Protein AF-A0A9R0Y8T2-F1 (afdb_monomer)

Mean predicted aligned error: 8.72 Å

Secondary structure (DSSP, 8-state):
-B-SS--EEEE-SSEE--SSSPPEEB-TT--EEEE-SEEBPPPEEPP-TT--EEEEEE-TTB--B-SS-SS--S-TT-GGGGS-SSS-SSHHHHTT-SEEEEEE-TTB-HHHHHHTT----TT--EEEEETT--HHHHHHHHHT-TT--EEEEEES--TTTTT-TT------SPP--TT--EEEEEESS--HHHHHHHHHHHHTT--GGGEEEEE-PPPPTT-------------

Sequence (235 aa):
MSSKSVKRLYIIDCCSLPDIMRLRICAPSLISLQLEDFEGLTPFLENMPLLQTTHVNLDDGCHDHCRSNRGVCDNFVCGCHTYPVKEGVLLNGLSNAAKLDLIALPKMFLYRWDLKWSPVFGKLKTLLLNKWFTAIDLVCILQHSPVLEMLTLRFDNTKNIVGATGAQETIKQPLTCACLKFVYIECEKVDKGVREILNMLGRFGILRDQISIKEDPRPDSDCKLPFLPILTCLI

Solvent-accessible surface area (backbone atoms only — not comparable to full-atom values): 12933 Å² total; per-residue (Å²): 93,76,42,76,76,46,40,67,49,76,46,46,87,64,37,79,43,46,62,83,49,59,47,48,40,42,39,50,45,21,31,35,42,37,39,30,57,32,33,24,33,71,51,30,37,46,71,16,77,52,24,38,40,38,40,37,42,43,51,90,45,40,37,42,36,51,96,69,75,66,68,61,70,93,56,91,78,37,32,47,73,60,54,65,93,85,57,46,48,44,55,55,19,52,23,44,20,31,28,42,34,52,40,43,42,63,66,48,46,55,68,70,56,23,54,74,62,61,53,57,23,75,50,20,33,36,41,34,39,37,57,46,57,50,76,66,55,50,49,53,53,40,52,30,16,48,51,23,31,36,42,36,41,42,30,91,61,48,78,71,55,68,72,64,78,83,68,88,70,82,83,82,71,80,61,53,36,81,44,56,58,41,36,40,37,38,25,42,61,94,46,73,36,55,52,52,50,53,54,50,41,44,76,53,70,50,55,72,91,34,51,46,79,46,73,58,65,74,75,74,88,80,72,83,70,82,89,74,85,78,83,81,80,90,132

Structure (mmCIF, N/CA/C/O backbone):
data_AF-A0A9R0Y8T2-F1
#
_entry.id   AF-A0A9R0Y8T2-F1
#
loop_
_atom_site.group_PDB
_atom_site.id
_atom_site.type_symbol
_atom_site.label_atom_id
_atom_site.label_alt_id
_atom_site.label_comp_id
_atom_site.label_asym_id
_atom_site.label_entity_id
_atom_site.label_seq_id
_atom_site.pdbx_PDB_ins_code
_atom_site.Cartn_x
_atom_site.Cartn_y
_atom_site.Cartn_z
_atom_site.occupancy
_atom_site.B_iso_or_equiv
_atom_site.auth_seq_id
_atom_site.auth_comp_id
_atom_site.auth_asym_id
_atom_site.auth_atom_id
_atom_site.pdbx_PDB_model_num
ATOM 1 N N . MET A 1 1 ? 12.104 -10.385 -15.854 1.00 79.88 1 MET A N 1
ATOM 2 C CA . MET A 1 1 ? 12.138 -11.701 -15.178 1.00 79.88 1 MET A CA 1
ATOM 3 C C . MET A 1 1 ? 10.798 -12.398 -15.354 1.00 79.88 1 MET A C 1
ATOM 5 O O . MET A 1 1 ? 9.768 -11.761 -15.180 1.00 79.88 1 MET A O 1
ATOM 9 N N . SER A 1 2 ? 10.800 -13.680 -15.717 1.00 88.75 2 SER A N 1
ATOM 10 C CA . SER A 1 2 ? 9.577 -14.475 -15.879 1.00 88.75 2 SER A CA 1
ATOM 11 C C . SER A 1 2 ? 9.769 -15.848 -15.239 1.00 88.75 2 SER A C 1
ATOM 13 O O . SER A 1 2 ? 10.782 -16.498 -15.493 1.00 88.75 2 SER A O 1
ATOM 15 N N . SER A 1 3 ? 8.839 -16.278 -14.387 1.00 87.19 3 SER A N 1
ATOM 16 C CA . SER A 1 3 ? 8.848 -17.621 -13.799 1.00 87.19 3 SER A CA 1
ATOM 17 C C . SER A 1 3 ? 7.437 -18.111 -13.508 1.00 87.19 3 SER A C 1
ATOM 19 O O . SER A 1 3 ? 6.637 -17.419 -12.888 1.00 87.19 3 SER A O 1
ATOM 21 N N . LYS A 1 4 ? 7.137 -19.348 -13.913 1.00 88.56 4 LYS A N 1
ATOM 22 C CA . LYS A 1 4 ? 5.828 -19.981 -13.684 1.00 88.56 4 LYS A CA 1
ATOM 23 C C . LYS A 1 4 ? 5.746 -20.773 -12.376 1.00 88.56 4 LYS A C 1
ATOM 25 O O . LYS A 1 4 ? 4.662 -21.220 -12.019 1.00 88.56 4 LYS A O 1
ATOM 30 N N . SER A 1 5 ? 6.859 -20.970 -11.672 1.00 93.88 5 SER A N 1
ATOM 31 C CA . SER A 1 5 ? 6.933 -21.829 -10.478 1.00 93.88 5 SER A CA 1
ATOM 32 C C . SER A 1 5 ? 7.227 -21.072 -9.185 1.00 93.88 5 SER A C 1
ATOM 34 O O . SER A 1 5 ? 6.995 -21.610 -8.101 1.00 93.88 5 SER A O 1
ATOM 36 N N . VAL A 1 6 ? 7.730 -19.837 -9.277 1.00 96.06 6 VAL A N 1
ATOM 37 C CA . VAL A 1 6 ? 8.081 -19.029 -8.104 1.00 96.06 6 VAL A CA 1
ATOM 38 C C . VAL A 1 6 ? 6.820 -18.695 -7.312 1.00 96.06 6 VAL A C 1
ATOM 40 O O . VAL A 1 6 ? 5.885 -18.094 -7.834 1.00 96.06 6 VAL A O 1
ATOM 43 N N . LYS A 1 7 ? 6.818 -19.093 -6.036 1.00 97.25 7 LYS A N 1
ATOM 44 C CA . LYS A 1 7 ? 5.725 -18.838 -5.083 1.00 97.25 7 LYS A CA 1
ATOM 45 C C . LYS A 1 7 ? 5.998 -17.653 -4.164 1.00 97.25 7 LYS A C 1
ATOM 47 O O . LYS A 1 7 ? 5.059 -17.055 -3.650 1.00 97.25 7 LYS A O 1
ATOM 52 N N . ARG A 1 8 ? 7.269 -17.335 -3.921 1.00 97.88 8 ARG A N 1
ATOM 53 C CA . ARG A 1 8 ? 7.695 -16.233 -3.056 1.00 97.88 8 ARG A CA 1
ATOM 54 C C . ARG A 1 8 ? 8.840 -15.490 -3.721 1.00 97.88 8 ARG A C 1
ATOM 56 O O . ARG A 1 8 ? 9.753 -16.139 -4.226 1.00 97.88 8 ARG A O 1
ATOM 63 N N . LEU A 1 9 ? 8.764 -14.168 -3.730 1.00 97.31 9 LEU A N 1
ATOM 64 C CA . LEU A 1 9 ? 9.765 -13.292 -4.320 1.00 97.31 9 LEU A CA 1
ATOM 65 C C . LEU A 1 9 ? 10.112 -12.210 -3.306 1.00 97.31 9 LEU A C 1
ATOM 67 O O . LEU A 1 9 ? 9.216 -11.556 -2.775 1.00 97.31 9 LEU A O 1
ATOM 71 N N . TYR A 1 10 ? 11.407 -12.049 -3.079 1.00 96.81 10 TYR A N 1
ATOM 72 C CA . TYR A 1 10 ? 11.987 -11.064 -2.182 1.00 96.81 10 TYR A CA 1
ATOM 73 C C . TYR A 1 10 ? 12.994 -10.260 -3.000 1.00 96.81 10 TYR A C 1
ATOM 75 O O . TYR A 1 10 ? 13.893 -10.847 -3.604 1.00 96.81 10 TYR A O 1
ATOM 83 N N . ILE A 1 11 ? 12.799 -8.949 -3.070 1.00 96.06 11 ILE A N 1
ATOM 84 C CA . ILE A 1 11 ? 13.791 -7.988 -3.552 1.00 96.06 11 ILE A CA 1
ATOM 85 C C . ILE A 1 11 ? 14.050 -7.088 -2.352 1.00 96.06 11 ILE A C 1
ATOM 87 O O . ILE A 1 11 ? 13.192 -6.273 -2.018 1.00 96.06 11 ILE A O 1
ATOM 91 N N . ILE A 1 12 ? 15.152 -7.377 -1.665 1.00 93.69 12 ILE A N 1
ATOM 92 C CA . ILE A 1 12 ? 15.558 -6.838 -0.361 1.00 93.69 12 ILE A CA 1
ATOM 93 C C . ILE A 1 12 ? 17.087 -6.699 -0.321 1.00 93.69 12 ILE A C 1
ATOM 95 O O . ILE A 1 12 ? 17.750 -7.108 -1.278 1.00 93.69 12 ILE A O 1
ATOM 99 N N . ASP A 1 13 ? 17.643 -6.188 0.776 1.00 89.62 13 ASP A N 1
ATOM 100 C CA . ASP A 1 13 ? 19.086 -6.155 1.063 1.00 89.62 13 ASP A CA 1
ATOM 101 C C . ASP A 1 13 ? 19.914 -5.408 -0.005 1.00 89.62 13 ASP A C 1
ATOM 103 O O . ASP A 1 13 ? 20.852 -5.948 -0.601 1.00 89.62 13 ASP A O 1
ATOM 107 N N . CYS A 1 14 ? 19.554 -4.152 -0.270 1.00 87.62 14 CYS A N 1
ATOM 108 C CA . CYS A 1 14 ? 20.179 -3.261 -1.255 1.00 87.62 14 CYS A CA 1
ATOM 109 C C . CYS A 1 14 ? 20.242 -3.824 -2.691 1.00 87.62 14 CYS A C 1
ATOM 111 O O . CYS A 1 14 ? 21.189 -3.551 -3.439 1.00 87.62 14 CYS A O 1
ATOM 113 N N . CYS A 1 15 ? 19.249 -4.612 -3.114 1.00 91.69 15 CYS A N 1
ATOM 114 C CA . CYS A 1 15 ? 19.176 -5.107 -4.492 1.00 91.69 15 CYS A CA 1
ATOM 115 C C . CYS A 1 15 ? 19.180 -3.950 -5.508 1.00 91.69 15 CYS A C 1
ATOM 117 O O . CYS A 1 15 ? 18.312 -3.082 -5.466 1.00 91.69 15 CYS A O 1
ATOM 119 N N . SER A 1 16 ? 20.106 -3.966 -6.472 1.00 94.38 16 SER A N 1
ATOM 120 C CA . SER A 1 16 ? 20.151 -2.959 -7.540 1.00 94.38 16 SER A CA 1
ATOM 121 C C . SER A 1 16 ? 19.196 -3.308 -8.684 1.00 94.38 16 SER A C 1
ATOM 123 O O . SER A 1 16 ? 19.324 -4.345 -9.342 1.00 94.38 16 SER A O 1
ATOM 125 N N . LEU A 1 17 ? 18.249 -2.416 -8.943 1.00 93.31 17 LEU A N 1
ATOM 126 C CA . LEU A 1 17 ? 17.310 -2.445 -10.054 1.00 93.31 17 LEU A CA 1
ATOM 127 C C . LEU A 1 17 ? 17.712 -1.413 -11.119 1.00 93.31 17 LEU A C 1
ATOM 129 O O . LEU A 1 17 ? 18.498 -0.512 -10.847 1.00 93.31 17 LEU A O 1
ATOM 133 N N . PRO A 1 18 ? 17.222 -1.534 -12.365 1.00 91.44 18 PRO A N 1
ATOM 134 C CA . PRO A 1 18 ? 17.611 -0.598 -13.414 1.00 91.44 18 PRO A CA 1
ATOM 135 C C . PRO A 1 18 ? 16.945 0.781 -13.255 1.00 91.44 18 PRO A C 1
ATOM 137 O O . PRO A 1 18 ? 15.743 0.868 -13.009 1.00 91.44 18 PRO A O 1
ATOM 140 N N . ASP A 1 19 ? 17.704 1.847 -13.525 1.00 86.38 19 ASP A N 1
ATOM 141 C CA . ASP A 1 19 ? 17.248 3.243 -13.347 1.00 86.38 19 ASP A CA 1
ATOM 142 C C . ASP A 1 19 ? 16.670 3.885 -14.614 1.00 86.38 19 ASP A C 1
ATOM 144 O O . ASP A 1 19 ? 15.967 4.892 -14.569 1.00 86.38 19 ASP A O 1
ATOM 148 N N . ILE A 1 20 ? 16.969 3.304 -15.777 1.00 84.12 20 ILE A N 1
ATOM 149 C CA . ILE A 1 20 ? 16.607 3.862 -17.093 1.00 84.12 20 ILE A CA 1
ATOM 150 C C . ILE A 1 20 ? 15.341 3.192 -17.647 1.00 84.12 20 ILE A C 1
ATOM 152 O O . ILE A 1 20 ? 14.636 3.743 -18.490 1.00 84.12 20 ILE A O 1
ATOM 156 N N . MET A 1 21 ? 15.034 1.983 -17.178 1.00 88.31 21 MET A N 1
ATOM 157 C CA . MET A 1 21 ? 13.879 1.206 -17.616 1.00 88.31 21 MET A CA 1
ATOM 158 C C . MET A 1 21 ? 13.357 0.348 -16.472 1.00 88.31 21 MET A C 1
ATOM 160 O O . MET A 1 21 ? 14.128 -0.153 -15.662 1.00 88.31 21 MET A O 1
ATOM 164 N N . ARG A 1 22 ? 12.046 0.120 -16.421 1.00 91.12 22 ARG A N 1
ATOM 165 C CA . ARG A 1 22 ? 11.470 -0.724 -15.372 1.00 91.12 22 ARG A CA 1
ATOM 166 C C . ARG A 1 22 ? 11.732 -2.192 -15.658 1.00 91.12 22 ARG A C 1
ATOM 168 O O . ARG A 1 22 ? 11.372 -2.705 -16.720 1.00 91.12 22 ARG A O 1
ATOM 175 N N . LEU A 1 23 ? 12.293 -2.890 -14.675 1.00 93.69 23 LEU A N 1
ATOM 176 C CA . LEU A 1 23 ? 12.339 -4.344 -14.693 1.00 93.69 23 LEU A CA 1
ATOM 177 C C . LEU A 1 23 ? 10.907 -4.887 -14.723 1.00 93.69 23 LEU A C 1
ATOM 179 O O . LEU A 1 23 ? 10.106 -4.584 -13.849 1.00 93.69 23 LEU A O 1
ATOM 1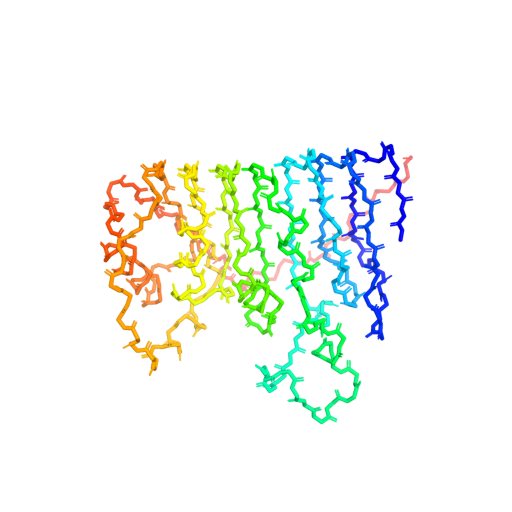83 N N . ARG A 1 24 ? 10.583 -5.718 -15.712 1.00 94.44 24 ARG A N 1
ATOM 184 C CA . ARG A 1 24 ? 9.267 -6.358 -15.814 1.00 94.44 24 ARG A CA 1
ATOM 185 C C . ARG A 1 24 ? 9.269 -7.721 -15.130 1.00 94.44 24 ARG A C 1
ATOM 187 O O . ARG A 1 24 ? 10.125 -8.555 -15.443 1.00 94.44 24 ARG A O 1
ATOM 194 N N . ILE A 1 25 ? 8.321 -7.960 -14.227 1.00 95.75 25 ILE A N 1
ATOM 195 C CA . ILE A 1 25 ? 8.184 -9.209 -13.469 1.00 95.75 25 ILE A CA 1
ATOM 196 C C . ILE A 1 25 ? 6.868 -9.897 -13.841 1.00 95.75 25 ILE A C 1
ATOM 198 O O . ILE A 1 25 ? 5.784 -9.365 -13.616 1.00 95.75 25 ILE A O 1
ATOM 202 N N . CYS A 1 26 ? 6.982 -11.113 -14.376 1.00 95.56 26 CYS A N 1
ATOM 203 C CA . CYS A 1 26 ? 5.864 -12.009 -14.660 1.00 95.56 26 CYS A CA 1
ATOM 204 C C . CYS A 1 26 ? 5.993 -13.268 -13.792 1.00 95.56 26 CYS A C 1
ATOM 206 O O . CYS A 1 26 ? 6.837 -14.131 -14.049 1.00 95.56 26 CYS A O 1
ATOM 208 N N . ALA A 1 27 ? 5.181 -13.362 -12.740 1.00 95.75 27 ALA A N 1
ATOM 209 C CA . ALA A 1 27 ? 5.177 -14.493 -11.816 1.00 95.75 27 ALA A CA 1
ATOM 210 C C . ALA A 1 27 ? 3.732 -14.889 -11.458 1.00 95.75 27 ALA A C 1
ATOM 212 O O . ALA A 1 27 ? 3.252 -14.573 -10.372 1.00 95.75 27 ALA A O 1
ATOM 213 N N . PRO A 1 28 ? 2.995 -15.568 -12.359 1.00 95.12 28 PRO A N 1
ATOM 214 C CA . PRO A 1 28 ? 1.565 -15.829 -12.165 1.00 95.12 28 PRO A CA 1
ATOM 215 C C . PRO A 1 28 ? 1.259 -16.755 -10.976 1.00 95.12 28 PRO A C 1
ATOM 217 O O . PRO A 1 28 ? 0.150 -16.728 -10.446 1.00 95.12 28 PRO A O 1
ATOM 220 N N . SER A 1 29 ? 2.240 -17.556 -10.550 1.00 97.25 29 SER A N 1
ATOM 221 C CA . SER A 1 29 ? 2.128 -18.474 -9.409 1.00 97.25 29 SER A CA 1
ATOM 222 C C . SER A 1 29 ? 2.577 -17.859 -8.078 1.00 97.25 29 SER A C 1
ATOM 224 O O . SER A 1 29 ? 2.690 -18.582 -7.084 1.00 97.25 29 SER A O 1
ATOM 226 N N . LEU A 1 30 ? 2.876 -16.555 -8.057 1.00 98.06 30 LEU A N 1
ATOM 227 C CA . LEU A 1 30 ? 3.366 -15.873 -6.868 1.00 98.06 30 LEU A CA 1
ATOM 228 C C . LEU A 1 30 ? 2.261 -15.766 -5.816 1.00 98.06 30 LEU A C 1
ATOM 230 O O . LEU A 1 30 ? 1.147 -15.363 -6.122 1.00 98.06 30 LEU A O 1
ATOM 234 N N . ILE A 1 31 ? 2.596 -16.122 -4.578 1.00 98.25 31 ILE A N 1
ATOM 235 C CA . ILE A 1 31 ? 1.712 -16.089 -3.406 1.00 98.25 31 ILE A CA 1
ATOM 236 C C . ILE A 1 31 ? 2.139 -14.967 -2.456 1.00 98.25 31 ILE A C 1
ATOM 238 O O . ILE A 1 31 ? 1.288 -14.294 -1.878 1.00 98.25 31 ILE A O 1
ATOM 242 N N . SER A 1 32 ? 3.449 -14.743 -2.313 1.00 98.38 32 SER A N 1
ATOM 243 C CA . SER A 1 32 ? 3.999 -13.683 -1.465 1.00 98.38 32 SER A CA 1
ATOM 244 C C . SER A 1 32 ? 5.036 -12.854 -2.205 1.00 98.38 32 SER A C 1
ATOM 246 O O . SER A 1 32 ? 5.917 -13.407 -2.866 1.00 98.38 32 SER A O 1
ATOM 248 N N . LEU A 1 33 ? 4.961 -11.540 -2.026 1.00 98.31 33 LEU A N 1
ATOM 249 C CA . LEU A 1 33 ? 5.914 -10.574 -2.560 1.00 98.31 33 LEU A CA 1
ATOM 250 C C . LEU A 1 33 ? 6.429 -9.661 -1.446 1.00 98.31 33 LEU A C 1
ATOM 252 O O . LEU A 1 33 ? 5.638 -9.157 -0.651 1.00 98.31 33 LEU A O 1
ATOM 256 N N . GLN A 1 34 ? 7.733 -9.420 -1.428 1.00 98.25 34 GLN A N 1
ATOM 257 C CA . GLN A 1 34 ? 8.360 -8.403 -0.594 1.00 98.25 34 GLN A CA 1
ATOM 258 C C . GLN A 1 34 ? 9.313 -7.576 -1.453 1.00 98.25 34 GLN A C 1
ATOM 260 O O . GLN A 1 34 ? 10.183 -8.138 -2.121 1.00 98.25 34 GLN A O 1
ATOM 265 N N . LEU A 1 35 ? 9.090 -6.265 -1.472 1.00 97.31 35 LEU A N 1
ATOM 266 C CA . LEU 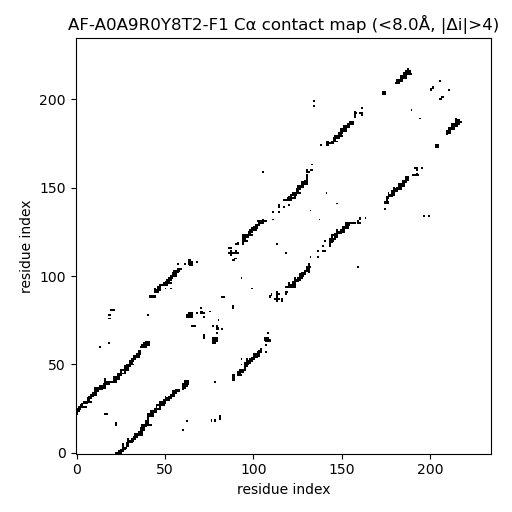A 1 35 ? 9.894 -5.268 -2.171 1.00 97.31 35 LEU A CA 1
ATOM 267 C C . LEU A 1 35 ? 10.256 -4.172 -1.166 1.00 97.31 35 LEU A C 1
ATOM 269 O O . LEU A 1 35 ? 9.407 -3.354 -0.830 1.00 97.31 35 LEU A O 1
ATOM 273 N N . GLU A 1 36 ? 11.477 -4.156 -0.663 1.00 96.19 36 GLU A N 1
ATOM 274 C CA . GLU A 1 36 ? 11.972 -3.123 0.257 1.00 96.19 36 GLU A CA 1
ATOM 275 C C . GLU A 1 36 ? 13.484 -2.995 0.105 1.00 96.19 36 GLU A C 1
ATOM 277 O O . GLU A 1 36 ? 14.082 -3.888 -0.483 1.00 96.19 36 GLU A O 1
ATOM 282 N N . ASP A 1 37 ? 14.093 -1.913 0.600 1.00 93.50 37 ASP A N 1
ATOM 283 C CA . ASP A 1 37 ? 15.554 -1.765 0.639 1.00 93.50 37 ASP A CA 1
ATOM 284 C C . ASP A 1 37 ? 16.230 -2.107 -0.706 1.00 93.50 37 ASP A C 1
ATOM 286 O O . ASP A 1 37 ? 17.099 -2.970 -0.805 1.00 93.50 37 ASP A O 1
ATOM 290 N N . PHE A 1 38 ? 15.757 -1.492 -1.790 1.00 94.81 38 PHE A N 1
ATOM 291 C CA . PHE A 1 38 ? 16.313 -1.666 -3.132 1.00 94.81 38 PHE A CA 1
ATOM 292 C C . PHE A 1 38 ? 16.751 -0.320 -3.698 1.00 94.81 38 PHE A C 1
ATOM 294 O O . PHE A 1 38 ? 16.153 0.713 -3.403 1.00 94.81 38 PHE A O 1
ATOM 301 N N . GLU A 1 39 ? 17.755 -0.350 -4.568 1.00 94.88 39 GLU A N 1
ATOM 302 C CA . GLU A 1 39 ? 18.225 0.833 -5.285 1.00 94.88 39 GLU A CA 1
ATOM 303 C C . GLU A 1 39 ? 17.667 0.815 -6.710 1.00 94.88 39 GLU A C 1
ATOM 305 O O . GLU A 1 39 ? 17.868 -0.158 -7.435 1.00 94.88 39 GLU A O 1
ATOM 310 N N . GLY A 1 40 ? 16.965 1.873 -7.113 1.00 93.31 40 GLY A N 1
ATOM 311 C CA . GLY A 1 40 ? 16.538 2.104 -8.494 1.00 93.31 40 GLY A CA 1
ATOM 312 C C . GLY A 1 40 ? 15.029 2.200 -8.708 1.00 93.31 40 GLY A C 1
ATOM 313 O O . GLY A 1 40 ? 14.272 2.593 -7.815 1.00 93.31 40 GLY A O 1
ATOM 314 N N . LEU A 1 41 ? 14.554 1.902 -9.925 1.00 93.19 41 LEU A N 1
ATOM 315 C CA . LEU A 1 41 ? 13.123 1.989 -10.252 1.00 93.19 41 LEU A CA 1
ATOM 316 C C . LEU A 1 41 ? 12.339 0.776 -9.758 1.00 93.19 41 LEU A C 1
ATOM 318 O O . LEU A 1 41 ? 12.732 -0.372 -9.981 1.00 93.19 41 LEU A O 1
ATOM 322 N N . THR A 1 42 ? 11.142 1.024 -9.219 1.00 95.50 42 THR A N 1
ATOM 323 C CA . THR A 1 42 ? 10.224 -0.057 -8.855 1.00 95.50 42 THR A CA 1
ATOM 324 C C . THR A 1 42 ? 9.878 -0.898 -10.091 1.00 95.50 42 THR A C 1
ATOM 326 O O . THR A 1 42 ? 9.528 -0.329 -11.143 1.00 95.50 42 THR A O 1
ATOM 329 N N . PRO A 1 43 ? 9.931 -2.242 -9.990 1.00 95.56 43 PRO A N 1
ATOM 330 C CA . PRO A 1 43 ? 9.588 -3.125 -11.092 1.00 95.56 43 PRO A CA 1
ATOM 331 C C . PRO A 1 43 ? 8.144 -2.943 -11.557 1.00 95.56 43 PRO A C 1
ATOM 333 O O . PRO A 1 43 ? 7.234 -2.734 -10.758 1.00 95.56 43 PRO A O 1
ATOM 336 N N . PHE A 1 44 ? 7.927 -3.115 -12.857 1.00 95.50 44 PHE A N 1
ATOM 337 C CA . PHE A 1 44 ? 6.592 -3.301 -13.404 1.00 95.50 44 PHE A CA 1
ATOM 338 C C . PHE A 1 44 ? 6.106 -4.716 -13.082 1.00 95.50 44 PHE A C 1
ATOM 340 O O . PHE A 1 44 ? 6.754 -5.698 -13.469 1.00 95.50 44 PHE A O 1
ATOM 347 N N . LEU A 1 45 ? 4.961 -4.828 -12.412 1.00 95.75 45 LEU A N 1
ATOM 348 C CA . LEU A 1 45 ? 4.360 -6.108 -12.052 1.00 95.75 45 LEU A CA 1
ATOM 349 C C . LEU A 1 45 ? 3.211 -6.449 -12.996 1.00 95.75 45 LEU A C 1
ATOM 351 O O . LEU A 1 45 ? 2.213 -5.736 -13.073 1.00 95.75 45 LEU A O 1
ATOM 355 N N . GLU A 1 46 ? 3.319 -7.590 -13.672 1.00 94.81 46 GLU A N 1
ATOM 356 C CA . GLU A 1 46 ? 2.165 -8.166 -14.359 1.00 94.81 46 GLU A CA 1
ATOM 357 C C . GLU A 1 46 ? 1.124 -8.693 -13.363 1.00 94.81 46 GLU A C 1
ATOM 359 O O . GLU A 1 46 ? 1.393 -8.846 -12.174 1.00 94.81 46 GLU A O 1
ATOM 364 N N . ASN A 1 47 ? -0.074 -9.012 -13.857 1.00 91.00 47 ASN A N 1
ATOM 365 C CA . ASN A 1 47 ? -1.144 -9.572 -13.039 1.00 91.00 47 ASN A CA 1
ATOM 366 C C . ASN A 1 47 ? -0.705 -10.874 -12.337 1.00 91.00 47 ASN A C 1
ATOM 368 O O . ASN A 1 47 ? -0.351 -11.855 -12.997 1.00 91.00 47 ASN A O 1
ATOM 372 N N . MET A 1 48 ? -0.782 -10.898 -11.003 1.00 94.94 48 MET A N 1
ATOM 373 C CA . MET A 1 48 ? -0.428 -12.052 -10.170 1.00 94.94 48 MET A CA 1
ATOM 374 C C . MET A 1 48 ? -1.690 -12.645 -9.519 1.00 94.94 48 MET A C 1
ATOM 376 O O . MET A 1 48 ? -2.051 -12.270 -8.405 1.00 94.94 48 MET A O 1
ATOM 380 N N . PRO A 1 49 ? -2.404 -13.568 -10.191 1.00 95.69 49 PRO A N 1
ATOM 381 C CA . PRO A 1 49 ? -3.736 -14.010 -9.764 1.00 95.69 49 PRO A CA 1
ATOM 382 C C . PRO A 1 49 ? -3.764 -14.785 -8.437 1.00 95.69 49 PRO A C 1
ATOM 384 O O . PRO A 1 49 ? -4.805 -14.810 -7.775 1.00 95.69 49 PRO A O 1
ATOM 387 N N . LEU A 1 50 ? -2.649 -15.424 -8.061 1.00 97.44 50 LEU A N 1
ATOM 388 C CA . LEU A 1 50 ? -2.517 -16.211 -6.828 1.00 97.44 50 LEU A CA 1
ATOM 389 C C . LEU A 1 50 ? -1.927 -15.417 -5.653 1.00 97.44 50 LEU A C 1
ATOM 391 O O . LEU A 1 50 ? -1.732 -15.988 -4.577 1.00 97.44 50 LEU A O 1
ATOM 395 N N . LEU A 1 51 ? -1.639 -14.128 -5.849 1.00 98.06 51 LEU A N 1
ATOM 396 C CA . LEU A 1 51 ? -0.992 -13.305 -4.839 1.00 98.06 51 LEU A CA 1
ATOM 397 C C . LEU A 1 51 ? -1.896 -13.175 -3.614 1.00 98.06 51 LEU A C 1
ATOM 399 O O . LEU A 1 51 ? -3.080 -12.872 -3.734 1.00 98.06 51 LEU A O 1
ATOM 403 N N . GLN A 1 52 ? -1.333 -13.409 -2.433 1.00 98.19 52 GLN A N 1
ATOM 404 C CA . GLN A 1 52 ? -2.063 -13.399 -1.171 1.00 98.19 52 GLN A CA 1
ATOM 405 C C . GLN A 1 52 ? -1.532 -12.323 -0.230 1.00 98.19 52 GLN A C 1
ATOM 407 O O . GLN A 1 52 ? -2.327 -11.594 0.365 1.00 98.19 52 GLN A O 1
ATOM 412 N N . THR A 1 53 ? -0.211 -12.213 -0.103 1.00 98.44 53 THR A N 1
ATOM 413 C CA . THR A 1 53 ? 0.441 -11.268 0.805 1.00 98.44 53 THR A CA 1
ATOM 414 C C . THR A 1 53 ? 1.461 -10.426 0.063 1.00 98.44 53 THR A C 1
ATOM 416 O O . THR A 1 53 ? 2.224 -10.926 -0.766 1.00 98.44 53 THR A O 1
ATOM 419 N N . THR A 1 54 ? 1.503 -9.135 0.366 1.00 98.31 54 THR A N 1
ATOM 420 C CA . THR A 1 54 ? 2.525 -8.248 -0.182 1.00 98.31 54 THR A CA 1
ATOM 421 C C . THR A 1 54 ? 2.988 -7.232 0.841 1.00 98.31 54 THR A C 1
ATOM 423 O O . THR A 1 54 ? 2.171 -6.656 1.558 1.00 98.31 54 THR A O 1
ATOM 426 N N . HIS A 1 55 ? 4.295 -6.997 0.844 1.00 98.44 55 HIS A N 1
ATOM 427 C CA . HIS A 1 55 ? 4.927 -5.865 1.493 1.00 98.44 55 HIS A CA 1
ATOM 428 C C . HIS A 1 55 ? 5.720 -5.070 0.455 1.00 98.44 55 HIS A C 1
ATOM 430 O O . HIS A 1 55 ? 6.583 -5.636 -0.215 1.00 98.44 55 HIS A O 1
ATOM 436 N N . VAL A 1 56 ? 5.414 -3.783 0.295 1.00 98.31 56 VAL A N 1
ATOM 437 C CA . VAL A 1 56 ? 6.205 -2.867 -0.532 1.00 98.31 56 VAL A CA 1
ATOM 438 C C . VAL A 1 56 ? 6.572 -1.639 0.288 1.00 98.31 56 VAL A C 1
ATOM 440 O O . VAL A 1 56 ? 5.688 -0.925 0.766 1.00 98.31 56 VAL A O 1
ATOM 443 N N . ASN A 1 57 ? 7.867 -1.375 0.411 1.00 97.38 57 ASN A N 1
ATOM 444 C CA . ASN A 1 57 ? 8.422 -0.189 1.036 1.00 97.38 57 ASN A CA 1
ATOM 445 C C . ASN A 1 57 ? 9.262 0.592 0.018 1.00 97.38 57 ASN A C 1
ATOM 447 O O . ASN A 1 57 ? 10.298 0.120 -0.438 1.00 97.38 57 ASN A O 1
ATOM 451 N N . LEU A 1 58 ? 8.790 1.785 -0.350 1.00 96.12 58 LEU A N 1
ATOM 452 C CA . LEU A 1 58 ? 9.496 2.704 -1.246 1.00 96.12 58 LEU A CA 1
ATOM 453 C C . LEU A 1 58 ? 10.253 3.744 -0.409 1.00 96.12 58 LEU A C 1
ATOM 455 O O . LEU A 1 58 ? 9.720 4.814 -0.077 1.00 96.12 58 LEU A O 1
ATOM 459 N N . ASP A 1 59 ? 11.479 3.400 -0.032 1.00 93.00 59 ASP A N 1
ATOM 460 C CA . ASP A 1 59 ? 12.371 4.201 0.809 1.00 93.00 59 ASP A CA 1
ATOM 461 C C . ASP A 1 59 ? 13.402 4.995 -0.016 1.00 93.00 59 ASP A C 1
ATOM 463 O O . ASP A 1 59 ? 13.188 5.271 -1.195 1.00 93.00 59 ASP A O 1
ATOM 467 N N . ASP A 1 60 ? 14.476 5.477 0.613 1.00 91.81 60 ASP A N 1
ATOM 468 C CA . ASP A 1 60 ? 15.413 6.401 -0.028 1.00 91.81 60 ASP A CA 1
ATOM 469 C C . ASP A 1 60 ? 16.118 5.830 -1.268 1.00 91.81 60 ASP A C 1
ATOM 471 O O . ASP A 1 60 ? 16.454 6.634 -2.141 1.00 91.81 60 ASP A O 1
ATOM 475 N N . GLY A 1 61 ? 16.259 4.503 -1.389 1.00 91.88 61 GLY A N 1
ATOM 476 C CA . GLY A 1 61 ? 16.834 3.860 -2.577 1.00 91.88 61 GLY A CA 1
ATOM 477 C C . GLY A 1 61 ? 15.891 3.831 -3.786 1.00 91.88 61 GLY A C 1
ATOM 478 O O . GLY A 1 61 ? 16.313 3.632 -4.926 1.00 91.88 61 GLY A O 1
ATOM 479 N N . CYS A 1 62 ? 14.600 4.112 -3.588 1.00 93.69 62 CYS A N 1
ATOM 480 C CA . CYS A 1 62 ? 13.624 4.126 -4.669 1.00 93.69 62 CYS A CA 1
ATOM 481 C C . CYS A 1 62 ? 13.688 5.421 -5.503 1.00 93.69 62 CYS A C 1
ATOM 483 O O . CYS A 1 62 ? 13.486 6.545 -5.020 1.00 93.69 62 CYS A O 1
ATOM 485 N N . HIS A 1 63 ? 13.878 5.270 -6.815 1.00 92.19 63 HIS A N 1
ATOM 486 C CA . HIS A 1 63 ? 13.985 6.385 -7.768 1.00 92.19 63 HIS A CA 1
ATOM 487 C C . HIS A 1 63 ? 12.631 6.870 -8.313 1.00 92.19 63 HIS A C 1
ATOM 489 O O . HIS A 1 63 ? 12.577 7.770 -9.154 1.00 92.19 63 HIS A O 1
ATOM 495 N N . ASP A 1 64 ? 11.512 6.347 -7.798 1.00 91.25 64 ASP A N 1
ATOM 496 C CA . ASP A 1 64 ? 10.149 6.789 -8.132 1.00 91.25 64 ASP A CA 1
ATOM 497 C C . ASP A 1 64 ? 9.723 8.064 -7.379 1.00 91.25 64 ASP A C 1
ATOM 499 O O . ASP A 1 64 ? 8.625 8.178 -6.818 1.00 91.25 64 ASP A O 1
ATOM 503 N N . HIS A 1 65 ? 10.599 9.068 -7.394 1.00 88.25 65 HIS A N 1
ATOM 504 C CA . HIS A 1 65 ? 10.346 10.397 -6.855 1.00 88.25 65 HIS A CA 1
ATOM 505 C C . HIS A 1 65 ? 10.664 11.478 -7.893 1.00 88.25 65 HIS A C 1
ATOM 507 O O . HIS A 1 65 ? 11.549 11.344 -8.734 1.00 88.25 65 HIS A O 1
ATOM 513 N N . CYS A 1 66 ? 9.926 12.585 -7.842 1.00 85.81 66 CYS A N 1
ATOM 514 C CA . CYS A 1 66 ? 10.097 13.694 -8.774 1.00 85.81 66 CYS A CA 1
ATOM 515 C C . CYS A 1 66 ? 9.775 15.014 -8.078 1.00 85.81 66 CYS A C 1
ATOM 517 O O . CYS A 1 66 ? 8.701 15.157 -7.494 1.00 85.81 66 CYS A O 1
ATOM 519 N N . ARG A 1 67 ? 10.669 16.009 -8.189 1.00 77.75 67 ARG A N 1
ATOM 520 C CA . ARG A 1 67 ? 10.435 17.347 -7.615 1.00 77.75 67 ARG A CA 1
ATOM 521 C C . ARG A 1 67 ? 9.214 18.038 -8.221 1.00 77.75 67 ARG A C 1
ATOM 523 O O . ARG A 1 67 ? 8.511 18.738 -7.503 1.00 77.75 67 ARG A O 1
ATOM 530 N N . SER A 1 68 ? 8.968 17.860 -9.524 1.00 75.75 68 SER A N 1
ATOM 531 C CA . SER A 1 68 ? 7.813 18.481 -10.183 1.00 75.75 68 SER A CA 1
ATOM 532 C C . SER A 1 68 ? 6.513 17.738 -9.883 1.00 75.75 68 SER A C 1
ATOM 534 O O . SER A 1 68 ? 5.463 18.371 -9.834 1.00 75.75 68 SER A O 1
ATOM 536 N N . ASN A 1 69 ? 6.577 16.412 -9.694 1.00 71.69 69 ASN A N 1
ATOM 537 C CA . ASN A 1 69 ? 5.427 15.512 -9.551 1.00 71.69 69 ASN A CA 1
ATOM 538 C C . ASN A 1 69 ? 4.351 15.701 -10.652 1.00 71.69 69 ASN A C 1
ATOM 540 O O . ASN A 1 69 ? 3.160 15.491 -10.423 1.00 71.69 69 ASN A O 1
ATOM 544 N N . ARG A 1 70 ? 4.763 16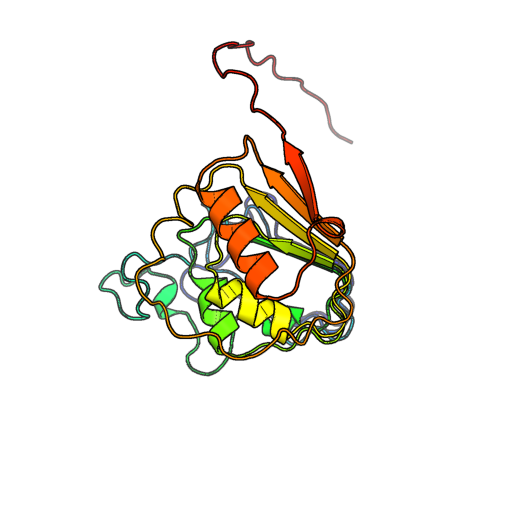.123 -11.858 1.00 70.19 70 ARG A N 1
ATOM 545 C CA . ARG A 1 70 ? 3.867 16.428 -12.995 1.00 70.19 70 ARG A CA 1
ATOM 546 C C . ARG A 1 70 ? 4.027 15.488 -14.193 1.00 70.19 70 ARG A C 1
ATOM 548 O O . ARG A 1 70 ? 3.421 15.740 -15.226 1.00 70.19 70 ARG A O 1
ATOM 555 N N . GLY A 1 71 ? 4.866 14.454 -14.109 1.00 69.06 71 GLY A N 1
ATOM 556 C CA . GLY A 1 71 ? 5.189 13.608 -15.275 1.00 69.06 71 GLY A CA 1
ATOM 557 C C . GLY A 1 71 ? 6.151 14.250 -16.272 1.00 69.06 71 GLY A C 1
ATOM 558 O O . GLY A 1 71 ? 6.673 13.568 -17.144 1.00 69.06 71 GLY A O 1
ATOM 559 N N . VAL A 1 72 ? 6.429 15.544 -16.119 1.00 72.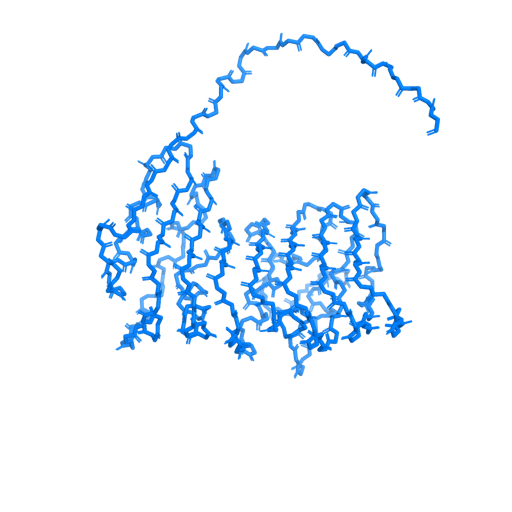25 72 VAL A N 1
ATOM 560 C CA . VAL A 1 72 ? 7.368 16.301 -16.942 1.00 72.25 72 VAL A CA 1
ATOM 561 C C . VAL A 1 72 ? 8.306 17.044 -15.998 1.00 72.25 72 VAL A C 1
ATOM 563 O O . VAL A 1 72 ? 7.858 17.772 -15.103 1.00 72.25 72 VAL A O 1
ATOM 566 N N . CYS A 1 73 ? 9.606 16.810 -16.138 1.00 81.88 73 CYS A N 1
ATOM 567 C CA . CYS A 1 73 ? 10.638 17.537 -15.413 1.00 81.88 73 CYS A CA 1
ATOM 568 C C . CYS A 1 73 ? 11.913 17.638 -16.252 1.00 81.88 73 CYS A C 1
ATOM 570 O O . CYS A 1 73 ? 12.103 16.852 -17.175 1.00 81.88 73 CYS A O 1
ATOM 572 N N . ASP A 1 74 ? 12.784 18.583 -15.906 1.00 80.75 74 ASP A N 1
ATOM 573 C CA . ASP A 1 74 ? 14.031 18.826 -16.646 1.00 80.75 74 ASP A CA 1
ATOM 574 C C . ASP A 1 74 ? 15.152 17.845 -16.257 1.00 80.75 74 ASP A C 1
ATOM 576 O O . ASP A 1 74 ? 16.228 17.840 -16.854 1.00 80.75 74 ASP A O 1
ATOM 580 N N . ASN A 1 75 ? 14.921 17.005 -15.242 1.00 79.62 75 ASN A N 1
ATOM 581 C CA . ASN A 1 75 ? 15.873 15.983 -14.832 1.00 79.62 75 ASN A CA 1
ATOM 582 C C . ASN 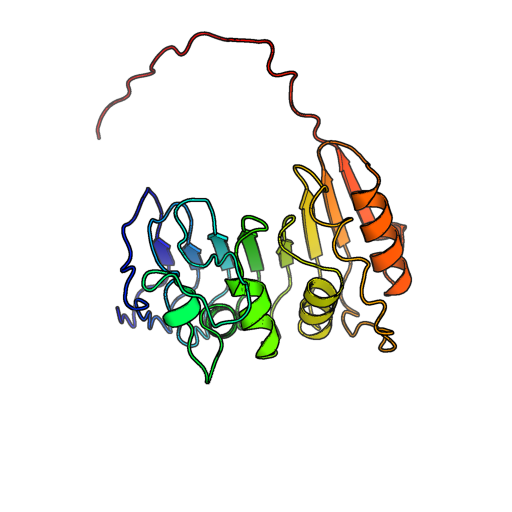A 1 75 ? 15.697 14.722 -15.686 1.00 79.62 75 ASN A C 1
ATOM 584 O O . ASN A 1 75 ? 14.862 13.877 -15.381 1.00 79.62 75 ASN A O 1
ATOM 588 N N . PHE A 1 76 ? 16.547 14.573 -16.698 1.00 71.31 76 PHE A N 1
ATOM 589 C CA . PHE A 1 76 ? 16.534 13.453 -17.642 1.00 71.31 76 PHE A CA 1
ATOM 590 C C . PHE A 1 76 ? 16.683 12.057 -17.003 1.00 71.31 76 PHE A C 1
ATOM 592 O O . PHE A 1 76 ? 16.287 11.076 -17.626 1.00 71.31 76 PHE A O 1
ATOM 599 N N . VAL A 1 77 ? 17.214 11.950 -15.778 1.00 72.19 77 VAL A N 1
ATOM 600 C CA . VAL A 1 77 ? 17.350 10.676 -15.034 1.00 72.19 77 VAL A CA 1
ATOM 601 C C . VAL A 1 77 ? 16.155 10.431 -14.103 1.00 72.19 77 VAL A C 1
ATOM 603 O O . VAL A 1 77 ? 16.102 9.449 -13.374 1.00 72.19 77 VAL A O 1
ATOM 606 N N . CYS A 1 78 ? 15.167 11.326 -14.071 1.00 81.56 78 CYS A N 1
ATOM 607 C CA . CYS A 1 78 ? 14.049 11.176 -13.153 1.00 81.56 78 CYS A CA 1
ATOM 608 C C . CYS A 1 78 ? 13.140 10.010 -13.559 1.00 81.56 78 CYS A C 1
ATOM 610 O O . CYS A 1 78 ? 12.638 9.958 -14.686 1.00 81.56 78 CYS A O 1
ATOM 612 N N . GLY A 1 79 ? 12.823 9.136 -12.597 1.00 79.56 79 GLY A N 1
ATOM 613 C CA . GLY A 1 79 ? 11.924 7.996 -12.793 1.00 79.56 79 GLY A CA 1
ATOM 614 C C . GLY A 1 79 ? 10.509 8.359 -13.261 1.00 79.56 79 GLY A C 1
ATOM 615 O O . GLY A 1 79 ? 9.768 7.491 -13.719 1.00 79.56 79 GLY A O 1
ATOM 616 N N . CYS A 1 80 ? 10.117 9.641 -13.229 1.00 84.75 80 CYS A N 1
ATOM 617 C CA . CYS A 1 80 ? 8.865 10.077 -13.848 1.00 84.75 80 CYS A CA 1
ATOM 618 C C . CYS A 1 80 ? 8.834 9.859 -15.365 1.00 84.75 80 CYS A C 1
ATOM 620 O O . CYS A 1 80 ? 7.759 9.632 -15.913 1.00 84.75 80 CYS A O 1
ATOM 622 N N . HIS A 1 81 ? 9.987 9.910 -16.038 1.00 83.56 81 HIS A N 1
ATOM 623 C CA . HIS A 1 81 ? 10.083 9.722 -17.487 1.00 83.56 81 HIS A CA 1
ATOM 624 C C . HIS A 1 81 ? 9.894 8.263 -17.910 1.00 83.56 81 HIS A C 1
ATOM 626 O O . HIS A 1 81 ? 9.510 7.995 -19.046 1.00 83.56 81 HIS A O 1
ATOM 632 N N . THR A 1 82 ? 10.133 7.322 -16.995 1.00 84.56 82 THR A N 1
ATOM 633 C CA . THR A 1 82 ? 9.972 5.879 -17.223 1.00 84.56 82 THR A CA 1
ATOM 634 C C . THR A 1 82 ? 8.606 5.369 -16.762 1.00 84.56 82 THR A C 1
ATOM 636 O O . THR A 1 82 ? 8.330 4.167 -16.825 1.00 84.56 82 THR A O 1
ATOM 639 N N . TYR A 1 83 ? 7.735 6.257 -16.269 1.00 86.94 83 TYR A N 1
ATOM 640 C CA . TYR A 1 83 ? 6.376 5.890 -15.904 1.00 86.94 83 TYR A CA 1
ATOM 641 C C . TYR A 1 83 ? 5.516 5.690 -17.169 1.00 86.94 83 TYR A C 1
ATOM 643 O O . TYR A 1 83 ? 5.464 6.574 -18.028 1.00 86.94 83 TYR A O 1
ATOM 651 N N . PRO A 1 84 ? 4.838 4.540 -17.316 1.00 81.56 84 PRO A N 1
ATOM 652 C CA . PRO A 1 84 ? 4.030 4.235 -18.489 1.00 81.56 84 PRO A CA 1
ATOM 653 C C . PRO A 1 84 ? 2.795 5.140 -18.601 1.00 81.56 84 PRO A C 1
ATOM 655 O O . PRO A 1 84 ? 2.140 5.484 -17.624 1.00 81.56 84 PRO A O 1
ATOM 658 N N . VAL A 1 85 ? 2.429 5.487 -19.837 1.00 77.06 85 VAL A N 1
ATOM 659 C CA . VAL A 1 85 ? 1.281 6.370 -20.126 1.00 77.06 85 VAL A CA 1
ATOM 660 C C . VAL A 1 85 ? -0.054 5.611 -20.156 1.00 77.06 85 VAL A C 1
ATOM 662 O O . VAL A 1 85 ? -1.102 6.244 -20.188 1.00 77.06 85 VAL A O 1
ATOM 665 N N . LYS A 1 86 ? -0.045 4.269 -20.187 1.00 84.00 86 LYS A N 1
ATOM 666 C CA . LYS A 1 86 ? -1.233 3.441 -20.494 1.00 84.00 86 LYS A CA 1
ATOM 667 C C . LYS A 1 86 ? -1.732 2.545 -19.359 1.00 84.00 86 LYS A C 1
ATOM 669 O O . LYS A 1 86 ? -2.804 1.967 -19.502 1.00 84.00 86 LYS A O 1
ATOM 674 N N . GLU A 1 87 ? -0.966 2.389 -18.286 1.00 86.31 87 GLU A N 1
ATOM 675 C CA . GLU A 1 87 ? -1.315 1.509 -17.170 1.00 86.31 87 GLU A CA 1
ATOM 676 C C . GLU A 1 87 ? -0.525 1.878 -15.911 1.00 86.31 87 GLU A C 1
ATOM 678 O O . GLU A 1 87 ? 0.470 2.597 -15.992 1.00 86.31 87 GLU A O 1
ATOM 683 N N . GLY A 1 88 ? -0.972 1.390 -14.752 1.00 90.50 88 GLY A N 1
ATOM 684 C CA . GLY A 1 88 ? -0.212 1.478 -13.506 1.00 90.50 88 GLY A CA 1
ATOM 685 C C . GLY A 1 88 ? 0.964 0.501 -13.497 1.00 90.50 88 GLY A C 1
ATOM 686 O O . GLY A 1 88 ? 0.917 -0.545 -14.141 1.00 90.50 88 GLY A O 1
ATOM 687 N N . VAL A 1 89 ? 2.018 0.833 -12.757 1.00 94.19 89 VAL A N 1
ATOM 688 C CA . VAL A 1 89 ? 3.267 0.052 -12.723 1.00 94.19 89 VAL A CA 1
ATOM 689 C C . VAL A 1 89 ? 3.183 -1.130 -11.763 1.00 94.19 89 VAL A C 1
ATOM 691 O O . VAL A 1 89 ? 3.677 -2.217 -12.057 1.00 94.19 89 VAL A O 1
ATOM 694 N N . LEU A 1 90 ? 2.602 -0.896 -10.592 1.00 95.75 90 LEU A N 1
ATOM 695 C CA . LEU A 1 90 ? 2.732 -1.743 -9.419 1.00 95.75 90 LEU A CA 1
ATOM 696 C C . LEU A 1 90 ? 1.360 -2.211 -8.926 1.00 95.75 90 LEU A C 1
ATOM 698 O O . LEU A 1 90 ? 1.109 -3.414 -8.880 1.00 95.75 90 LEU A O 1
ATOM 702 N N . LEU A 1 91 ? 0.450 -1.289 -8.587 1.00 96.31 91 LEU A N 1
ATOM 703 C CA . LEU A 1 91 ? -0.789 -1.614 -7.859 1.00 96.31 91 LEU A CA 1
ATOM 704 C C . LEU A 1 91 ? -1.713 -2.570 -8.627 1.00 96.31 91 LEU A C 1
ATOM 706 O O . LEU A 1 91 ? -2.376 -3.401 -8.007 1.00 96.31 91 LEU A O 1
ATOM 710 N N . ASN A 1 92 ? -1.721 -2.515 -9.963 1.00 93.56 92 ASN A N 1
ATOM 711 C CA . ASN A 1 92 ? -2.489 -3.454 -10.787 1.00 93.56 92 ASN A CA 1
ATOM 712 C C . ASN A 1 92 ? -2.014 -4.902 -10.607 1.00 93.56 92 ASN A C 1
ATOM 714 O O . ASN A 1 92 ? -2.842 -5.801 -10.444 1.00 93.56 92 ASN A O 1
ATOM 718 N N . GLY A 1 93 ? -0.698 -5.131 -10.571 1.00 95.19 93 GLY A N 1
ATOM 719 C CA . GLY A 1 93 ? -0.122 -6.453 -10.310 1.00 95.19 93 GLY A CA 1
ATOM 720 C C . GLY A 1 93 ? -0.434 -6.976 -8.903 1.00 95.19 93 GLY A C 1
ATOM 721 O O . GLY A 1 93 ? -0.525 -8.186 -8.703 1.00 95.19 93 GLY A O 1
ATOM 722 N N . LEU A 1 94 ? -0.676 -6.066 -7.951 1.00 96.81 94 LEU A N 1
ATOM 723 C CA . LEU A 1 94 ? -0.981 -6.369 -6.548 1.00 96.81 94 LEU A CA 1
ATOM 724 C C . LEU A 1 94 ? -2.476 -6.570 -6.248 1.00 96.81 94 LEU A C 1
ATOM 726 O O . LEU A 1 94 ? -2.830 -7.009 -5.155 1.00 96.81 94 LEU A O 1
ATOM 730 N N . SER A 1 95 ? -3.358 -6.269 -7.203 1.00 95.75 95 SER A N 1
ATOM 731 C CA . SER A 1 95 ? -4.821 -6.197 -7.023 1.00 95.75 95 SER A CA 1
ATOM 732 C C . SER A 1 95 ? -5.490 -7.462 -6.458 1.00 95.75 95 SER A C 1
ATOM 734 O O . SER A 1 95 ? -6.568 -7.388 -5.865 1.00 95.75 95 SER A O 1
ATOM 736 N N . ASN A 1 96 ? -4.855 -8.629 -6.607 1.00 96.50 96 ASN A N 1
ATOM 737 C CA . ASN A 1 96 ? -5.365 -9.909 -6.111 1.00 96.50 96 ASN A CA 1
ATOM 738 C C . ASN A 1 96 ? -5.008 -10.217 -4.649 1.00 96.50 96 ASN A C 1
ATOM 740 O O . ASN A 1 96 ? -5.565 -11.166 -4.094 1.00 96.50 96 ASN A O 1
ATOM 744 N N . ALA A 1 97 ? -4.113 -9.445 -4.030 1.00 98.12 97 ALA A N 1
ATOM 745 C CA . ALA A 1 97 ? -3.652 -9.708 -2.676 1.00 98.12 97 ALA A CA 1
ATOM 746 C C . ALA A 1 97 ? -4.773 -9.555 -1.636 1.00 98.12 97 ALA A C 1
ATOM 748 O O . ALA A 1 97 ? -5.596 -8.641 -1.690 1.00 98.12 97 ALA A O 1
ATOM 749 N N . ALA A 1 98 ? -4.760 -10.442 -0.641 1.00 98.19 98 ALA A N 1
ATOM 750 C CA . ALA A 1 98 ? -5.633 -10.361 0.525 1.00 98.19 98 ALA A CA 1
ATOM 751 C C . ALA A 1 98 ? -5.044 -9.474 1.633 1.00 98.19 98 ALA A C 1
ATOM 753 O O . ALA A 1 98 ? -5.793 -8.911 2.433 1.00 98.19 98 ALA A O 1
ATOM 754 N N . LYS A 1 99 ? -3.716 -9.336 1.673 1.00 98.69 99 LYS A N 1
ATOM 755 C CA . LYS A 1 99 ? -2.993 -8.438 2.574 1.00 98.69 99 LYS A CA 1
ATOM 756 C C . LYS A 1 99 ? -2.017 -7.574 1.778 1.00 98.69 99 LYS A C 1
ATOM 758 O O . LYS A 1 99 ? -1.142 -8.125 1.107 1.00 98.69 99 LYS A O 1
ATOM 763 N N . LEU A 1 100 ? -2.137 -6.256 1.914 1.00 98.56 100 LEU A N 1
ATOM 764 C CA . LEU A 1 100 ? -1.217 -5.278 1.336 1.00 98.56 100 LEU A CA 1
ATOM 765 C C . LEU A 1 100 ? -0.632 -4.380 2.420 1.00 98.56 100 LEU A 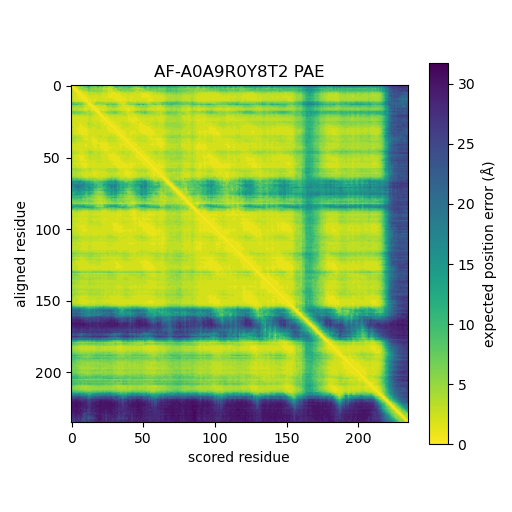C 1
ATOM 767 O O . LEU A 1 100 ? -1.367 -3.667 3.097 1.00 98.56 100 LEU A O 1
ATOM 771 N N . ASP A 1 101 ? 0.691 -4.357 2.508 1.00 98.50 101 ASP A N 1
ATOM 772 C CA . ASP A 1 101 ? 1.428 -3.353 3.262 1.00 98.50 101 ASP A CA 1
ATOM 773 C C . ASP A 1 101 ? 2.106 -2.418 2.243 1.00 98.50 101 ASP A C 1
ATOM 775 O O . ASP A 1 101 ? 3.010 -2.842 1.524 1.00 98.50 101 ASP A O 1
ATOM 779 N N . LEU A 1 102 ? 1.632 -1.171 2.136 1.00 98.12 102 LEU A N 1
ATOM 780 C CA . LEU A 1 102 ? 2.125 -0.160 1.192 1.00 98.12 102 LEU A CA 1
ATOM 781 C C . LEU A 1 102 ? 2.761 1.001 1.958 1.00 98.12 102 LEU A C 1
ATOM 783 O O . LEU A 1 102 ? 2.096 1.955 2.379 1.00 98.12 102 LEU A O 1
ATOM 787 N N . ILE A 1 103 ? 4.073 0.921 2.118 1.00 96.62 103 ILE A N 1
ATOM 788 C CA . ILE A 1 103 ? 4.905 1.913 2.788 1.00 96.62 103 ILE A CA 1
ATOM 789 C C . ILE A 1 103 ? 5.670 2.712 1.742 1.00 96.62 103 ILE A C 1
ATOM 791 O O . ILE A 1 103 ? 6.119 2.180 0.728 1.00 96.62 103 ILE A O 1
ATOM 795 N N . ALA A 1 104 ? 5.782 4.017 1.962 1.00 94.94 104 ALA A N 1
ATOM 796 C CA . ALA A 1 104 ? 6.639 4.866 1.152 1.00 94.94 104 ALA A CA 1
ATOM 797 C C . ALA A 1 104 ? 7.046 6.132 1.897 1.00 94.94 104 ALA A C 1
ATOM 799 O O . ALA A 1 104 ? 6.367 6.600 2.821 1.00 94.94 104 ALA A O 1
ATOM 800 N N . LEU A 1 105 ? 8.130 6.748 1.437 1.00 91.94 105 LEU A N 1
ATOM 801 C CA . LEU A 1 105 ? 8.413 8.134 1.769 1.00 91.94 105 LEU A CA 1
ATOM 802 C C . LEU A 1 105 ? 7.397 9.071 1.083 1.00 91.94 105 LEU A C 1
ATOM 804 O O . LEU A 1 105 ? 7.045 8.859 -0.076 1.00 91.94 105 LEU A O 1
ATOM 808 N N . PRO A 1 106 ? 6.976 10.176 1.729 1.00 87.75 106 PRO A N 1
ATOM 809 C CA . PRO A 1 106 ? 6.029 11.150 1.165 1.00 87.75 106 PRO A CA 1
ATOM 810 C C . PRO A 1 106 ? 6.405 11.741 -0.201 1.00 87.75 106 PRO A C 1
ATOM 812 O O . PRO A 1 106 ? 5.536 12.258 -0.903 1.00 87.75 106 PRO A O 1
ATOM 815 N N . LYS A 1 107 ? 7.699 11.709 -0.549 1.00 87.31 107 LYS A N 1
ATOM 816 C CA . LYS A 1 107 ? 8.246 12.196 -1.824 1.00 87.31 107 LYS A CA 1
ATOM 817 C C . LYS A 1 107 ? 7.991 11.241 -3.000 1.00 87.31 107 LYS A C 1
ATOM 819 O O . LYS A 1 107 ? 8.150 11.659 -4.146 1.00 87.31 107 LYS A O 1
ATOM 824 N N . MET A 1 108 ? 7.615 9.990 -2.728 1.00 91.75 108 MET A N 1
ATOM 825 C CA . MET A 1 108 ? 7.367 8.980 -3.755 1.00 91.75 108 MET A CA 1
ATOM 826 C C . MET A 1 108 ? 6.034 9.239 -4.444 1.00 91.75 108 MET A C 1
ATOM 828 O O . MET A 1 108 ? 5.003 9.412 -3.789 1.00 91.75 108 MET A O 1
ATOM 832 N N . PHE A 1 109 ? 6.042 9.261 -5.776 1.00 90.94 109 PHE A N 1
ATOM 833 C CA . PHE A 1 109 ? 4.829 9.519 -6.552 1.00 90.94 109 PHE A CA 1
ATOM 834 C C . PHE A 1 109 ? 4.093 8.236 -6.955 1.00 90.94 109 PHE A C 1
ATOM 836 O O . PHE A 1 109 ? 2.907 8.312 -7.280 1.00 90.94 109 PHE A O 1
ATOM 843 N N . LEU A 1 110 ? 4.777 7.081 -6.935 1.00 93.94 110 LEU A N 1
ATOM 844 C CA . LEU A 1 110 ? 4.339 5.857 -7.614 1.00 93.94 110 LEU A CA 1
ATOM 845 C C . LEU A 1 110 ? 2.920 5.434 -7.241 1.00 93.94 110 LEU A C 1
ATOM 847 O O . LEU A 1 110 ? 2.067 5.336 -8.117 1.00 93.94 110 LEU A O 1
ATOM 851 N N . TYR A 1 111 ? 2.642 5.253 -5.948 1.00 95.19 111 TYR A N 1
ATOM 852 C CA . TYR A 1 111 ? 1.317 4.828 -5.500 1.00 95.19 111 TYR A CA 1
ATOM 853 C C . TYR A 1 111 ? 0.223 5.813 -5.912 1.00 95.19 111 TYR A C 1
ATOM 855 O O . TYR A 1 111 ? -0.809 5.400 -6.428 1.00 95.19 111 TYR A O 1
ATOM 863 N N . ARG A 1 112 ? 0.454 7.122 -5.752 1.00 91.69 112 ARG A N 1
ATOM 864 C CA . ARG A 1 112 ? -0.529 8.151 -6.129 1.00 91.69 112 ARG A CA 1
ATOM 865 C C . ARG A 1 112 ? -0.815 8.143 -7.628 1.00 91.69 112 ARG A C 1
ATOM 867 O O . ARG A 1 112 ? -1.931 8.430 -8.046 1.00 91.69 112 ARG A O 1
ATOM 874 N N . TRP A 1 113 ? 0.193 7.863 -8.450 1.00 92.38 113 TRP A N 1
ATOM 875 C CA . TRP A 1 113 ? 0.012 7.785 -9.898 1.00 92.38 113 TRP A CA 1
ATOM 876 C C . TRP A 1 113 ? -0.690 6.498 -10.303 1.00 92.38 113 TRP A C 1
ATOM 878 O O . TRP A 1 113 ? -1.620 6.554 -11.101 1.00 92.38 113 TRP A O 1
ATOM 888 N N . ASP A 1 114 ? -0.336 5.375 -9.686 1.00 94.81 114 ASP A N 1
ATOM 889 C CA . ASP A 1 114 ? -1.018 4.105 -9.903 1.00 94.81 114 ASP A CA 1
ATOM 890 C C . ASP A 1 114 ? -2.495 4.155 -9.493 1.00 94.81 114 ASP A C 1
ATOM 892 O O . ASP A 1 114 ? -3.337 3.588 -10.183 1.00 94.81 114 ASP A O 1
ATOM 896 N N . LEU A 1 115 ? -2.848 4.893 -8.435 1.00 93.38 115 LEU A N 1
ATOM 897 C CA . LEU A 1 115 ? -4.246 5.086 -8.036 1.00 93.38 115 LEU A CA 1
ATOM 898 C C . LEU A 1 115 ? -5.091 5.817 -9.092 1.00 93.38 115 LEU A C 1
ATOM 900 O O . LEU A 1 115 ? -6.302 5.599 -9.142 1.00 93.38 115 LEU A O 1
ATOM 904 N N . LYS A 1 116 ? -4.487 6.625 -9.980 1.00 91.00 116 LYS A N 1
ATOM 905 C CA . LYS A 1 116 ? -5.206 7.264 -11.104 1.00 91.00 116 LYS A CA 1
ATOM 906 C C . LYS A 1 116 ? -5.725 6.248 -12.120 1.00 91.00 116 LYS A C 1
ATOM 908 O O . LYS A 1 116 ? -6.656 6.555 -12.856 1.00 91.00 116 LYS A O 1
ATOM 913 N N . TRP A 1 117 ? -5.139 5.052 -12.144 1.00 90.69 117 TRP A N 1
ATOM 914 C CA . TRP A 1 117 ? -5.582 3.930 -12.970 1.00 90.69 117 TRP A CA 1
ATOM 915 C C . TRP A 1 117 ? -6.694 3.108 -12.324 1.00 90.69 117 TRP A C 1
ATOM 917 O O . TRP A 1 117 ? -7.111 2.100 -12.889 1.00 90.69 117 TRP A O 1
ATOM 927 N N . SER A 1 118 ? -7.187 3.541 -11.161 1.00 88.88 118 SER A N 1
ATOM 928 C CA . SER A 1 118 ? -8.344 2.949 -10.497 1.00 88.88 118 SER A CA 1
ATOM 929 C C . SER A 1 118 ? -8.225 1.428 -10.279 1.00 88.88 118 SER A C 1
ATOM 931 O O . SER A 1 118 ? -9.144 0.693 -10.644 1.00 88.88 118 SER A O 1
ATOM 933 N N . PRO A 1 119 ? -7.128 0.927 -9.667 1.00 91.38 119 PRO A N 1
ATOM 934 C CA . PRO A 1 119 ? -6.988 -0.497 -9.368 1.00 91.38 119 PRO A CA 1
ATOM 935 C C . PRO A 1 119 ? -8.119 -0.960 -8.443 1.00 91.38 119 PRO A C 1
ATOM 937 O O . PRO A 1 119 ? -8.467 -0.253 -7.498 1.00 91.38 119 PRO A O 1
ATOM 940 N N . VAL A 1 120 ? -8.682 -2.144 -8.700 1.00 93.19 120 VAL A N 1
ATOM 941 C CA . VAL A 1 120 ? -9.742 -2.743 -7.872 1.00 93.19 120 VAL A CA 1
ATOM 942 C C . VAL A 1 120 ? -9.150 -3.836 -6.989 1.00 93.19 120 VAL A C 1
ATOM 944 O O . VAL A 1 120 ? -8.659 -4.847 -7.485 1.00 93.19 120 VAL A O 1
ATOM 947 N N . PHE A 1 121 ? -9.250 -3.669 -5.674 1.00 95.19 121 PHE A N 1
ATOM 948 C CA . PHE A 1 121 ? -8.713 -4.582 -4.667 1.00 95.19 121 PHE A CA 1
ATOM 949 C C . PHE A 1 121 ? -9.805 -5.523 -4.137 1.00 95.19 121 PHE A C 1
ATOM 951 O O . PHE A 1 121 ? -10.167 -5.518 -2.960 1.00 95.19 121 PHE A O 1
ATOM 958 N N . GLY A 1 122 ? -10.363 -6.352 -5.023 1.00 93.88 122 GLY A N 1
ATOM 959 C CA . GLY A 1 122 ? -11.562 -7.154 -4.733 1.00 93.88 122 GLY A CA 1
ATOM 960 C C . GLY A 1 122 ? -11.400 -8.249 -3.668 1.00 93.88 122 GLY A C 1
ATOM 961 O O . GLY A 1 122 ? -12.399 -8.790 -3.201 1.00 93.88 122 GLY A O 1
ATOM 962 N N . LYS A 1 123 ? -10.164 -8.592 -3.286 1.00 96.62 123 LYS A N 1
ATOM 963 C CA . LYS A 1 123 ? -9.842 -9.628 -2.284 1.00 96.62 123 LYS A CA 1
ATOM 964 C C . LYS A 1 123 ? -9.193 -9.065 -1.016 1.00 96.62 123 LYS A C 1
ATOM 966 O O . LYS A 1 123 ? -8.934 -9.830 -0.086 1.00 96.62 123 LYS A O 1
ATOM 971 N N . LEU A 1 124 ? -8.914 -7.763 -0.985 1.00 97.94 124 LEU A N 1
ATOM 972 C CA . LEU A 1 124 ? -8.127 -7.131 0.064 1.00 97.94 124 LEU A CA 1
ATOM 973 C C . LEU A 1 124 ? -8.897 -7.108 1.382 1.00 97.94 124 LEU A C 1
ATOM 975 O O . LEU A 1 124 ? -9.931 -6.461 1.481 1.00 97.94 124 LEU A O 1
ATOM 979 N N . LYS A 1 125 ? -8.366 -7.795 2.395 1.00 97.69 125 LYS A N 1
ATOM 980 C CA . LYS A 1 125 ? -8.914 -7.880 3.757 1.00 97.69 125 LYS A CA 1
ATOM 981 C C . LYS A 1 125 ? -8.139 -7.023 4.749 1.00 97.69 125 LYS A C 1
ATOM 983 O O . LYS A 1 125 ? -8.732 -6.506 5.694 1.00 97.69 125 LYS A O 1
ATOM 988 N N . THR A 1 126 ? -6.834 -6.866 4.539 1.00 98.31 126 THR A N 1
ATOM 989 C CA . THR A 1 126 ? -5.956 -6.111 5.437 1.00 98.31 126 THR A CA 1
ATOM 990 C C . THR A 1 126 ? -5.081 -5.159 4.642 1.00 98.31 126 THR A C 1
ATOM 992 O O . THR A 1 126 ? -4.392 -5.583 3.715 1.00 98.31 126 THR A O 1
ATOM 995 N N . LEU A 1 127 ? -5.093 -3.890 5.035 1.00 98.25 127 LEU A N 1
ATOM 996 C CA . LEU A 1 127 ? -4.314 -2.834 4.409 1.00 98.25 127 LEU A CA 1
ATOM 997 C C . LEU A 1 127 ? -3.504 -2.083 5.460 1.00 98.25 127 LEU A C 1
ATOM 999 O O . LEU A 1 127 ? -4.070 -1.607 6.443 1.00 98.25 127 LEU A O 1
ATOM 1003 N N . LEU A 1 128 ? -2.209 -1.917 5.216 1.00 98.12 128 LEU A N 1
ATOM 1004 C CA . LEU A 1 128 ? -1.337 -1.063 6.007 1.00 98.12 128 LEU A CA 1
ATOM 1005 C C . LEU A 1 128 ? -0.778 0.058 5.131 1.00 98.12 128 LEU A C 1
ATOM 1007 O O . LEU A 1 128 ? -0.174 -0.205 4.094 1.00 98.12 128 LEU A O 1
ATOM 1011 N N . LEU A 1 129 ? -0.958 1.303 5.570 1.00 96.69 129 LEU A N 1
ATOM 1012 C CA . LEU A 1 129 ? -0.414 2.503 4.936 1.00 96.69 129 LEU A CA 1
ATOM 1013 C C . LEU A 1 129 ? 0.413 3.316 5.938 1.00 96.69 129 LEU A C 1
ATOM 1015 O O . LEU A 1 129 ? 0.136 3.299 7.138 1.00 96.69 129 LEU A O 1
ATOM 1019 N N . ASN A 1 130 ? 1.376 4.099 5.450 1.00 92.44 130 ASN A N 1
ATOM 1020 C CA . ASN A 1 130 ? 1.999 5.170 6.234 1.00 92.44 130 ASN A CA 1
ATOM 1021 C C . ASN A 1 130 ? 1.707 6.559 5.631 1.00 92.44 130 ASN A C 1
ATOM 1023 O O . ASN A 1 130 ? 0.826 6.733 4.798 1.00 92.44 130 ASN A O 1
ATOM 1027 N N . LYS A 1 131 ? 2.463 7.572 6.049 1.00 86.81 131 LYS A N 1
ATOM 1028 C CA . LYS A 1 131 ? 2.301 9.001 5.725 1.00 86.81 131 LYS A CA 1
ATOM 1029 C C . LYS A 1 131 ? 2.424 9.438 4.245 1.00 86.81 131 LYS A C 1
ATOM 1031 O O . LYS A 1 131 ? 2.530 10.642 4.006 1.00 86.81 131 LYS A O 1
ATOM 1036 N N . TRP A 1 132 ? 2.456 8.540 3.254 1.00 89.88 132 TRP A N 1
ATOM 1037 C CA . TRP A 1 132 ? 2.548 8.937 1.837 1.00 89.88 132 TRP A CA 1
ATOM 1038 C C . TRP A 1 132 ? 1.210 9.380 1.227 1.00 89.88 132 TRP A C 1
ATOM 1040 O O . TRP A 1 132 ? 1.215 10.124 0.246 1.00 89.88 132 TRP A O 1
ATOM 1050 N N . PHE A 1 133 ? 0.069 8.950 1.762 1.00 88.56 133 PHE A N 1
ATOM 1051 C CA . PHE A 1 133 ? -1.239 9.210 1.152 1.00 88.56 133 PHE A CA 1
ATOM 1052 C C . PHE A 1 133 ? -1.819 10.584 1.530 1.00 88.56 133 PHE A C 1
ATOM 1054 O O . PHE A 1 133 ? -1.525 11.152 2.581 1.00 88.56 133 PHE A O 1
ATOM 1061 N N . THR A 1 134 ? -2.692 11.104 0.672 1.00 85.25 134 THR A N 1
ATOM 1062 C CA . THR A 1 134 ? -3.618 12.210 0.952 1.00 85.25 134 THR A CA 1
ATOM 1063 C C . THR A 1 134 ? -5.020 11.678 1.268 1.00 85.25 134 THR A C 1
ATOM 1065 O O . THR A 1 134 ? -5.307 10.496 1.084 1.00 85.25 134 THR A O 1
ATOM 1068 N N . ALA A 1 135 ? -5.940 12.547 1.701 1.00 81.56 135 ALA A N 1
ATOM 1069 C CA . ALA A 1 135 ? -7.332 12.146 1.927 1.00 81.56 135 ALA A CA 1
ATOM 1070 C C . ALA A 1 135 ? -7.987 11.530 0.674 1.00 81.56 135 ALA A C 1
ATOM 1072 O O . ALA A 1 135 ? -8.735 10.564 0.793 1.00 81.56 135 ALA A O 1
ATOM 1073 N N . ILE A 1 136 ? -7.670 12.050 -0.518 1.00 82.12 136 ILE A N 1
ATOM 1074 C CA . ILE A 1 136 ? -8.192 11.544 -1.796 1.00 82.12 136 ILE A CA 1
ATOM 1075 C C . ILE A 1 136 ? -7.639 10.147 -2.085 1.00 82.12 136 ILE A C 1
ATOM 1077 O O . ILE A 1 136 ? -8.396 9.252 -2.454 1.00 82.12 136 ILE A O 1
ATOM 1081 N N . ASP A 1 137 ? -6.338 9.947 -1.867 1.00 88.56 137 ASP A N 1
ATOM 1082 C CA . ASP A 1 137 ? -5.689 8.651 -2.080 1.00 88.56 137 ASP A CA 1
ATOM 1083 C C . ASP A 1 137 ? -6.309 7.573 -1.177 1.00 88.56 137 ASP A C 1
ATOM 1085 O O . ASP A 1 137 ? -6.633 6.482 -1.645 1.00 88.56 137 ASP A O 1
ATOM 1089 N N . LEU A 1 138 ? -6.539 7.893 0.105 1.00 88.50 138 LEU A N 1
ATOM 1090 C CA . LEU A 1 138 ? -7.168 6.960 1.041 1.00 88.50 138 LEU A CA 1
ATOM 1091 C C . LEU A 1 138 ? -8.599 6.613 0.617 1.00 88.50 138 LEU A C 1
ATOM 1093 O O . LEU A 1 138 ? -8.962 5.439 0.621 1.00 88.50 138 LEU A O 1
ATOM 1097 N N . VAL A 1 139 ? -9.404 7.605 0.224 1.00 85.38 139 VAL A N 1
ATOM 1098 C CA . VAL A 1 139 ? -10.768 7.358 -0.274 1.00 85.38 139 VAL A CA 1
ATOM 1099 C C . VAL A 1 139 ? -10.756 6.458 -1.492 1.00 85.38 139 VAL A C 1
ATOM 1101 O O . VAL A 1 139 ? -11.526 5.504 -1.524 1.00 85.38 139 VAL A O 1
ATOM 1104 N N . CYS A 1 140 ? -9.873 6.726 -2.455 1.00 88.19 140 CYS A N 1
ATOM 1105 C CA . CYS A 1 140 ? -9.739 5.918 -3.661 1.00 88.19 140 CYS A CA 1
ATOM 1106 C C . CYS A 1 140 ? -9.484 4.445 -3.306 1.00 88.19 140 CYS A C 1
ATOM 1108 O O . CYS A 1 140 ? -10.210 3.559 -3.759 1.00 88.19 140 CYS A O 1
ATOM 1110 N N . ILE A 1 141 ? -8.528 4.178 -2.408 1.00 92.44 141 ILE A N 1
ATOM 1111 C CA . ILE A 1 141 ? -8.232 2.809 -1.970 1.00 92.44 141 ILE A CA 1
ATOM 1112 C C . ILE A 1 141 ? -9.444 2.177 -1.274 1.00 92.44 141 ILE A C 1
ATOM 1114 O O . ILE A 1 141 ? -9.822 1.053 -1.605 1.00 92.44 141 ILE A O 1
ATOM 1118 N N . LEU A 1 142 ? -10.073 2.884 -0.330 1.00 90.25 142 LEU A N 1
ATOM 1119 C CA . LEU A 1 142 ? -11.211 2.359 0.430 1.00 90.25 142 LEU A CA 1
ATOM 1120 C C . LEU A 1 142 ? -12.429 2.084 -0.460 1.00 90.25 142 LEU A C 1
ATOM 1122 O O . LEU A 1 142 ? -13.095 1.067 -0.276 1.00 90.25 142 LEU A O 1
ATOM 1126 N N . GLN A 1 143 ? -12.706 2.943 -1.444 1.00 88.12 143 GLN A N 1
ATOM 1127 C CA . GLN A 1 143 ? -13.802 2.743 -2.394 1.00 88.12 143 GLN A CA 1
ATOM 1128 C C . GLN A 1 143 ? -13.587 1.504 -3.272 1.00 88.12 143 GLN A C 1
ATOM 1130 O O . GLN A 1 143 ? -14.545 0.838 -3.672 1.00 88.12 143 GLN A O 1
ATOM 1135 N N . HIS A 1 144 ? -12.327 1.187 -3.564 1.00 91.25 144 HIS A N 1
ATOM 1136 C CA . HIS A 1 144 ? -11.943 0.082 -4.435 1.00 91.25 144 HIS A CA 1
ATOM 1137 C C . HIS A 1 144 ? -11.638 -1.213 -3.670 1.00 91.25 144 HIS A C 1
ATOM 1139 O O . HIS A 1 144 ? -11.208 -2.194 -4.275 1.00 91.25 144 HIS A O 1
ATOM 1145 N N . SER A 1 145 ? -11.889 -1.235 -2.357 1.00 93.50 145 SER A N 1
ATOM 1146 C CA . SER A 1 145 ? -11.614 -2.369 -1.469 1.00 93.50 145 SER A CA 1
ATOM 1147 C C . SER A 1 145 ? -12.888 -2.816 -0.733 1.00 93.50 145 SER A C 1
ATOM 1149 O O . SER A 1 145 ? -12.992 -2.649 0.481 1.00 93.50 145 SER A O 1
ATOM 1151 N N . PRO A 1 146 ? -13.889 -3.383 -1.435 1.00 92.00 146 PRO A N 1
ATOM 1152 C CA . PRO A 1 146 ? -15.226 -3.627 -0.875 1.00 92.00 146 PRO A CA 1
ATOM 1153 C C . PRO A 1 146 ? -15.256 -4.628 0.292 1.00 92.00 146 PRO A C 1
ATOM 1155 O O . PRO A 1 146 ? -16.193 -4.614 1.085 1.00 92.00 146 PRO A O 1
ATOM 1158 N N . VAL A 1 147 ? -14.245 -5.496 0.401 1.00 94.75 147 VAL A N 1
ATOM 1159 C CA . VAL A 1 147 ? -14.149 -6.555 1.424 1.00 94.75 147 VAL A CA 1
ATOM 1160 C C . VAL A 1 147 ? -13.079 -6.277 2.486 1.00 94.75 147 VAL A C 1
ATOM 1162 O O . VAL A 1 147 ? -12.732 -7.180 3.247 1.00 94.75 147 VAL A O 1
ATOM 1165 N N . LEU A 1 148 ? -12.549 -5.050 2.545 1.00 96.06 148 LEU A N 1
ATOM 1166 C CA . LEU A 1 148 ? -11.522 -4.673 3.516 1.00 96.06 148 LEU A CA 1
ATOM 1167 C C . LEU A 1 148 ? -12.083 -4.753 4.935 1.00 96.06 148 LEU A C 1
ATOM 1169 O O . LEU A 1 148 ? -13.098 -4.140 5.240 1.00 96.06 148 LEU A O 1
ATOM 1173 N N . GLU A 1 149 ? -11.404 -5.501 5.803 1.00 96.25 149 GLU A N 1
ATOM 1174 C CA . GLU A 1 149 ? -11.824 -5.741 7.186 1.00 96.25 149 GLU A CA 1
ATOM 1175 C C . GLU A 1 149 ? -10.988 -4.931 8.186 1.00 96.25 149 GLU A C 1
ATOM 1177 O O . GLU A 1 149 ? -11.499 -4.523 9.233 1.00 96.25 149 GLU A O 1
ATOM 1182 N N . MET A 1 150 ? -9.713 -4.690 7.864 1.00 97.31 150 MET A N 1
ATOM 1183 C CA . MET A 1 150 ? -8.744 -4.043 8.746 1.00 97.31 150 MET A CA 1
ATOM 1184 C C . MET A 1 150 ? -7.884 -3.024 7.996 1.00 97.31 150 MET A C 1
ATOM 1186 O O . MET A 1 150 ? -7.212 -3.367 7.022 1.00 97.31 150 MET A O 1
ATOM 1190 N N . LEU A 1 151 ? -7.862 -1.792 8.503 1.00 97.12 151 LEU A N 1
ATOM 1191 C CA . LEU A 1 151 ? -6.990 -0.712 8.049 1.00 97.12 151 LEU A CA 1
ATOM 1192 C C . LEU A 1 151 ? -6.000 -0.350 9.159 1.00 97.12 151 LEU A C 1
ATOM 1194 O O . LEU A 1 151 ? -6.418 -0.025 10.265 1.00 97.12 151 LEU A O 1
ATOM 1198 N N . THR A 1 152 ? -4.708 -0.327 8.855 1.00 97.19 152 THR A N 1
ATOM 1199 C CA . THR A 1 152 ? -3.665 0.169 9.759 1.00 97.19 152 THR A CA 1
ATOM 1200 C C . THR A 1 152 ? -2.992 1.389 9.144 1.00 97.19 152 THR A C 1
ATOM 1202 O O . THR A 1 152 ? -2.508 1.343 8.015 1.00 97.19 152 THR A O 1
ATOM 1205 N N . LEU A 1 153 ? -2.950 2.488 9.891 1.00 95.44 153 LEU A N 1
ATOM 1206 C CA . LEU A 1 153 ? -2.322 3.743 9.502 1.00 95.44 153 LEU A CA 1
ATOM 1207 C C . LEU A 1 153 ? -1.148 4.035 10.440 1.00 95.44 153 LEU A C 1
ATOM 1209 O O . LEU A 1 153 ? -1.355 4.249 11.633 1.00 95.44 153 LEU A O 1
ATOM 1213 N N . ARG A 1 154 ? 0.075 4.054 9.905 1.00 92.69 154 ARG A N 1
ATOM 1214 C CA . ARG A 1 154 ? 1.304 4.281 10.678 1.00 92.69 154 ARG A CA 1
ATOM 1215 C C . ARG A 1 154 ? 1.885 5.676 10.441 1.00 92.69 154 ARG A C 1
ATOM 1217 O O . ARG A 1 154 ? 2.207 6.044 9.311 1.00 92.69 154 ARG A O 1
ATOM 1224 N N . PHE A 1 155 ? 2.086 6.428 11.520 1.00 86.56 155 PHE A N 1
ATOM 1225 C CA . PHE A 1 155 ? 2.596 7.796 11.508 1.00 86.56 155 PHE A CA 1
ATOM 1226 C C . PHE A 1 155 ? 3.760 7.979 12.475 1.00 86.56 155 PHE A C 1
ATOM 1228 O O . PHE A 1 155 ? 3.606 8.215 13.667 1.00 86.56 155 PHE A O 1
ATOM 1235 N N . ASP A 1 156 ? 4.958 7.985 11.925 1.00 77.38 156 ASP A N 1
ATOM 1236 C CA . ASP A 1 156 ? 6.173 8.379 12.624 1.00 77.38 156 ASP A CA 1
ATOM 1237 C C . ASP A 1 156 ? 6.337 9.920 12.665 1.00 77.38 156 ASP A C 1
ATOM 1239 O O . ASP A 1 156 ? 7.059 10.440 13.509 1.00 77.38 156 ASP A O 1
ATOM 1243 N N . ASN A 1 157 ? 5.650 10.667 11.785 1.00 68.44 157 ASN A N 1
ATOM 1244 C CA . ASN A 1 157 ? 5.273 12.085 11.933 1.00 68.44 157 ASN A CA 1
ATOM 1245 C C . ASN A 1 157 ? 4.151 12.455 10.936 1.00 68.44 157 ASN A C 1
ATOM 1247 O O . ASN A 1 157 ? 3.994 11.790 9.913 1.00 68.44 157 ASN A O 1
ATOM 1251 N N . THR A 1 158 ? 3.387 13.529 11.185 1.00 64.12 158 THR A N 1
ATOM 1252 C CA . THR A 1 158 ? 2.233 13.907 10.328 1.00 64.12 158 THR A CA 1
ATOM 1253 C C . THR A 1 158 ? 2.414 15.183 9.497 1.00 64.12 158 THR A C 1
ATOM 1255 O O . THR A 1 158 ? 1.471 15.650 8.856 1.00 64.12 158 THR A O 1
ATOM 1258 N N . LYS A 1 159 ? 3.629 15.750 9.443 1.00 66.31 159 LYS A N 1
ATOM 1259 C CA . LYS A 1 159 ? 3.904 17.050 8.788 1.00 66.31 159 LYS A CA 1
ATOM 1260 C C . LYS A 1 159 ? 3.406 17.141 7.335 1.00 66.31 159 LYS A C 1
ATOM 1262 O O . LYS A 1 159 ? 3.014 18.215 6.898 1.00 66.31 159 LYS A O 1
ATOM 1267 N N . ASN A 1 160 ? 3.396 16.025 6.603 1.00 60.47 160 ASN A N 1
ATOM 1268 C CA . ASN A 1 160 ? 3.019 15.984 5.184 1.00 60.47 160 ASN A CA 1
ATOM 1269 C C . ASN A 1 160 ? 1.504 15.893 4.937 1.00 60.47 160 ASN A C 1
ATOM 1271 O O . ASN A 1 160 ? 1.059 16.140 3.822 1.00 60.47 160 ASN A O 1
ATOM 1275 N N . ILE A 1 161 ? 0.715 15.565 5.964 1.00 61.00 161 ILE A N 1
ATOM 1276 C CA . ILE A 1 161 ? -0.742 15.389 5.861 1.00 61.00 161 ILE A CA 1
ATOM 1277 C C . ILE A 1 161 ? -1.443 16.755 5.905 1.00 61.00 161 ILE A C 1
ATOM 1279 O O . ILE A 1 161 ? -2.350 17.022 5.123 1.00 61.00 161 ILE A O 1
ATOM 1283 N N . VAL A 1 162 ? -0.932 17.660 6.746 1.00 51.91 162 VAL A N 1
ATOM 1284 C CA . VAL A 1 162 ? -1.498 18.995 7.020 1.00 51.91 162 VAL A CA 1
ATOM 1285 C C . VAL A 1 162 ? -1.304 19.987 5.853 1.00 51.91 162 VAL A C 1
ATOM 1287 O O . VAL A 1 162 ? -1.924 21.046 5.828 1.00 51.91 162 VAL A O 1
ATOM 1290 N N . GLY A 1 163 ? -0.450 19.674 4.869 1.00 43.59 163 GLY A N 1
ATOM 1291 C CA . GLY A 1 163 ? -0.142 20.557 3.730 1.00 43.59 163 GLY A CA 1
ATOM 1292 C C . GLY A 1 163 ? -1.035 20.382 2.494 1.00 43.59 163 GLY A C 1
ATOM 1293 O O . GLY A 1 163 ? -0.984 21.211 1.589 1.00 43.59 163 GLY A O 1
ATOM 1294 N N . ALA A 1 164 ? -1.848 19.322 2.430 1.00 46.22 164 ALA A N 1
ATOM 1295 C CA . ALA A 1 164 ? -2.650 18.977 1.249 1.00 46.22 164 ALA A CA 1
ATOM 1296 C C . ALA A 1 164 ? -4.095 19.520 1.289 1.00 46.22 164 ALA A C 1
ATOM 1298 O O . ALA A 1 164 ? -4.916 19.188 0.438 1.00 46.22 164 ALA A O 1
ATOM 1299 N N . THR A 1 165 ? -4.426 20.378 2.256 1.00 41.53 165 THR A N 1
A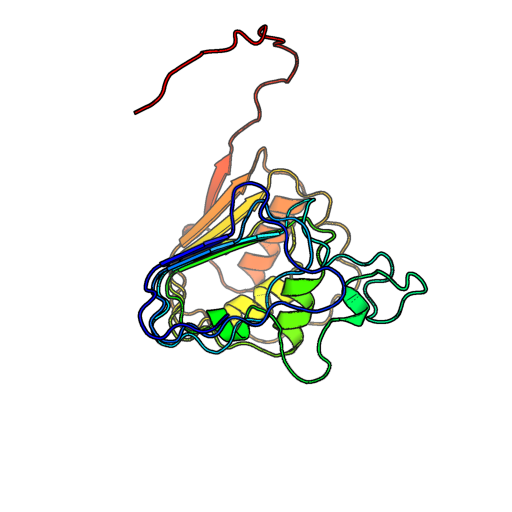TOM 1300 C CA . THR A 1 165 ? -5.786 20.884 2.530 1.00 41.53 165 THR A CA 1
ATOM 1301 C C . THR A 1 165 ? -6.257 21.999 1.579 1.00 41.53 165 THR A C 1
ATOM 1303 O O . THR A 1 165 ? -7.203 22.717 1.893 1.00 41.53 165 THR A O 1
ATOM 1306 N N . GLY A 1 166 ? -5.603 22.168 0.423 1.00 36.81 166 GLY A N 1
ATOM 1307 C CA . GLY A 1 166 ? -5.865 23.244 -0.544 1.00 36.81 166 GLY A CA 1
ATOM 1308 C C . GLY A 1 166 ? -6.947 22.958 -1.592 1.00 36.81 166 GLY A C 1
ATOM 1309 O O . GLY A 1 166 ? -7.373 23.881 -2.277 1.00 36.81 166 GLY A O 1
ATOM 1310 N N . ALA A 1 167 ? -7.424 21.719 -1.712 1.00 39.66 167 ALA A N 1
ATOM 1311 C CA . ALA A 1 167 ? -8.511 21.366 -2.621 1.00 39.66 167 ALA A CA 1
ATOM 1312 C C . ALA A 1 167 ? -9.584 20.601 -1.843 1.00 39.66 167 ALA A C 1
ATOM 1314 O O . ALA A 1 167 ? -9.567 19.374 -1.761 1.00 39.66 167 ALA A O 1
ATOM 1315 N N . GLN A 1 168 ? -10.522 21.331 -1.231 1.00 44.88 168 GLN A N 1
ATOM 1316 C CA . GLN A 1 168 ? -11.804 20.740 -0.851 1.00 44.88 168 GLN A CA 1
ATOM 1317 C C . GLN A 1 168 ? -12.625 20.511 -2.122 1.00 44.88 168 GLN A C 1
ATOM 1319 O O . GLN A 1 168 ? -13.577 21.232 -2.406 1.00 44.88 168 GLN A O 1
ATOM 1324 N N . GLU A 1 169 ? -12.256 19.499 -2.898 1.00 47.69 169 GLU A N 1
ATOM 1325 C CA . GLU A 1 169 ? -13.211 18.894 -3.812 1.00 47.69 169 GLU A CA 1
ATOM 1326 C C . GLU A 1 169 ? -14.127 18.002 -2.977 1.00 47.69 169 GLU A C 1
ATOM 1328 O O . GLU A 1 169 ? -13.696 17.131 -2.219 1.00 47.69 169 GLU A O 1
ATOM 1333 N N . THR A 1 170 ? -15.417 18.315 -3.028 1.00 43.28 170 THR A N 1
ATOM 1334 C CA . THR A 1 170 ? -16.468 17.649 -2.270 1.00 43.28 170 THR A CA 1
ATOM 1335 C C . THR A 1 170 ? -16.515 16.161 -2.611 1.00 43.28 170 THR A C 1
ATOM 1337 O O . THR A 1 170 ? -17.145 15.768 -3.593 1.00 43.28 170 THR A O 1
ATOM 1340 N N . ILE A 1 171 ? -15.892 15.326 -1.779 1.00 54.28 171 ILE A N 1
ATOM 1341 C CA . ILE A 1 171 ? -16.103 13.876 -1.767 1.00 54.28 17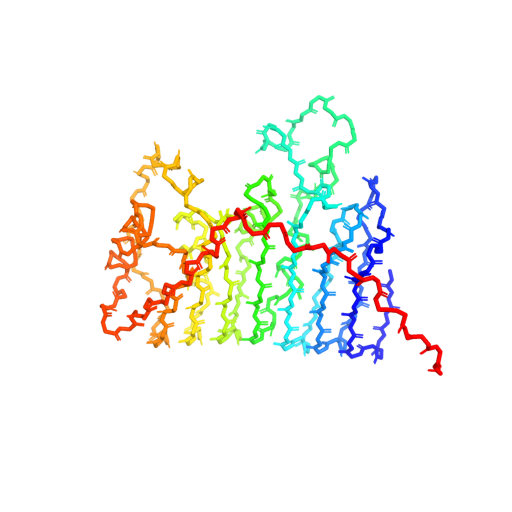1 ILE A CA 1
ATOM 1342 C C . ILE A 1 171 ? -17.544 13.656 -1.288 1.00 54.28 171 ILE A C 1
ATOM 1344 O O . ILE A 1 171 ? -17.825 13.626 -0.095 1.00 54.28 171 ILE A O 1
ATOM 1348 N N . LYS A 1 172 ? -18.486 13.628 -2.239 1.00 47.25 172 LYS A N 1
ATOM 1349 C CA . LYS A 1 172 ? -19.933 13.472 -1.994 1.00 47.25 172 LYS A CA 1
ATOM 1350 C C . LYS A 1 172 ? -20.382 12.013 -1.929 1.00 47.25 172 LYS A C 1
ATOM 1352 O O . LYS A 1 172 ? -21.561 11.761 -1.704 1.00 47.25 172 LYS A O 1
ATOM 1357 N N . GLN A 1 173 ? -19.488 11.061 -2.183 1.00 53.84 173 GLN A N 1
ATOM 1358 C CA . GLN A 1 173 ? -19.857 9.654 -2.265 1.00 53.84 173 GLN A CA 1
ATOM 1359 C C . GLN A 1 173 ? -19.583 8.948 -0.931 1.00 53.84 173 GLN A C 1
ATOM 1361 O O . GLN A 1 173 ? -18.468 9.058 -0.417 1.00 53.84 173 GLN A O 1
ATOM 1366 N N . PRO A 1 174 ? -20.572 8.233 -0.365 1.00 56.94 174 PRO A N 1
ATOM 1367 C CA . PRO A 1 174 ? -20.346 7.387 0.799 1.00 56.94 174 PRO A CA 1
ATOM 1368 C C . PRO A 1 174 ? -19.323 6.292 0.469 1.00 56.94 174 PRO A C 1
ATOM 1370 O O . PRO A 1 174 ? -19.229 5.842 -0.677 1.00 56.94 174 PRO A O 1
ATOM 1373 N N . LEU A 1 175 ? -18.543 5.865 1.466 1.00 63.69 175 LEU A N 1
ATOM 1374 C CA . LEU A 1 175 ? -17.638 4.731 1.295 1.00 63.69 175 LEU A CA 1
ATOM 1375 C C . LEU A 1 175 ? -18.431 3.457 0.984 1.00 63.69 175 LEU A C 1
ATOM 1377 O O . LEU A 1 175 ? -19.453 3.172 1.602 1.00 63.69 175 LEU A O 1
ATOM 1381 N N . THR A 1 176 ? -17.897 2.649 0.075 1.00 59.88 176 THR A N 1
ATOM 1382 C CA . THR A 1 176 ? -18.366 1.288 -0.233 1.00 59.88 176 THR A CA 1
ATOM 1383 C C . THR A 1 176 ? -17.765 0.230 0.698 1.00 59.88 176 THR A C 1
ATOM 1385 O O . THR A 1 176 ? -18.075 -0.952 0.569 1.00 59.88 176 THR A O 1
ATOM 1388 N N . CYS A 1 177 ? -16.917 0.633 1.650 1.00 62.44 177 CYS A N 1
ATOM 1389 C CA . CYS A 1 177 ? -16.169 -0.254 2.538 1.00 62.44 177 CYS A CA 1
ATOM 1390 C C . CYS A 1 177 ? -17.026 -0.754 3.719 1.00 62.44 177 CYS A C 1
ATOM 1392 O O . CYS A 1 177 ? -16.710 -0.541 4.888 1.00 62.44 177 CYS A O 1
ATOM 1394 N N . ALA A 1 178 ? -18.149 -1.404 3.405 1.00 69.12 178 ALA A N 1
ATOM 1395 C CA . ALA A 1 178 ? -19.122 -1.886 4.386 1.00 69.12 178 ALA A CA 1
ATOM 1396 C C . ALA A 1 178 ? -18.554 -2.960 5.335 1.00 69.12 178 ALA A C 1
ATOM 1398 O O . ALA A 1 178 ? -19.112 -3.199 6.403 1.00 69.12 178 ALA A O 1
ATOM 1399 N N . CYS A 1 179 ? -17.455 -3.617 4.950 1.00 83.81 179 CYS A N 1
ATOM 1400 C CA . CYS A 1 179 ? -16.820 -4.674 5.731 1.00 83.81 179 CYS A CA 1
ATOM 1401 C C . CYS A 1 179 ? -15.750 -4.180 6.714 1.00 83.81 179 CYS A C 1
ATOM 1403 O O . CYS A 1 179 ? -15.245 -5.007 7.478 1.00 83.81 179 CYS A O 1
ATOM 1405 N N . LEU A 1 180 ? -15.404 -2.885 6.721 1.00 90.69 180 LEU A N 1
ATOM 1406 C CA . LEU A 1 180 ? -14.337 -2.366 7.576 1.00 90.69 180 LEU A CA 1
ATOM 1407 C C . LEU A 1 180 ? -14.760 -2.451 9.040 1.00 90.69 180 LEU A C 1
ATOM 1409 O O . LEU A 1 180 ? -15.708 -1.792 9.457 1.00 90.69 180 LEU A O 1
ATOM 1413 N N . LYS A 1 181 ? -14.055 -3.271 9.820 1.00 90.38 181 LYS A N 1
ATOM 1414 C CA . LYS A 1 181 ? -14.347 -3.508 11.241 1.00 90.38 181 LYS A CA 1
ATOM 1415 C C . LYS A 1 181 ? -13.394 -2.745 12.144 1.00 90.38 181 LYS A C 1
ATOM 1417 O O . LYS A 1 181 ? -13.828 -2.216 13.161 1.00 90.38 181 LYS A O 1
ATOM 1422 N N . PHE A 1 182 ? -12.117 -2.702 11.765 1.00 94.31 182 PHE A N 1
ATOM 1423 C CA . PHE A 1 182 ? -11.051 -2.177 12.609 1.00 94.31 182 PHE A CA 1
ATOM 1424 C C . PHE A 1 182 ? -10.182 -1.178 11.855 1.00 94.31 182 PHE A C 1
ATOM 1426 O O . PHE A 1 182 ? -9.705 -1.456 10.752 1.00 94.31 182 PHE A O 1
ATOM 1433 N N . VAL A 1 183 ? -9.939 -0.036 12.491 1.00 95.81 183 VAL A N 1
ATOM 1434 C CA . VAL A 1 183 ? -8.961 0.960 12.066 1.00 95.81 183 VAL A CA 1
ATOM 1435 C C . VAL A 1 183 ? -7.945 1.150 13.182 1.00 95.81 183 VAL A C 1
ATOM 1437 O O . VAL A 1 183 ? -8.271 1.656 14.253 1.00 95.81 183 VAL A O 1
ATOM 1440 N N . TYR A 1 184 ? -6.703 0.761 12.931 1.00 96.06 184 TYR A N 1
ATOM 1441 C CA . TYR A 1 184 ? -5.590 0.979 13.843 1.00 96.06 184 TYR A CA 1
ATOM 1442 C C . TYR A 1 184 ? -4.807 2.209 13.409 1.00 96.06 184 TYR A C 1
ATOM 1444 O O . TYR A 1 184 ? -4.413 2.327 12.251 1.00 96.06 184 TYR A O 1
ATOM 1452 N N . ILE A 1 185 ? -4.565 3.122 14.341 1.00 94.56 185 ILE A N 1
ATOM 1453 C CA . ILE A 1 185 ? -3.687 4.271 14.141 1.00 94.56 185 ILE A CA 1
ATOM 1454 C C . ILE A 1 185 ? -2.482 4.083 15.053 1.00 94.56 185 ILE A C 1
ATOM 1456 O O . ILE A 1 185 ? -2.608 4.135 16.273 1.00 94.56 185 ILE A O 1
ATOM 1460 N N . GLU A 1 186 ? -1.321 3.858 14.456 1.00 93.62 186 GLU A N 1
ATOM 1461 C CA . GLU A 1 186 ? -0.037 3.789 15.149 1.00 93.62 186 GLU A CA 1
ATOM 1462 C C . GLU A 1 186 ? 0.654 5.142 14.984 1.00 93.62 186 GLU A C 1
ATOM 1464 O O . GLU A 1 186 ? 0.916 5.561 13.856 1.00 93.62 186 GLU A O 1
ATOM 1469 N N . CYS A 1 187 ? 0.942 5.854 16.072 1.00 90.75 187 CYS A N 1
ATOM 1470 C CA . CYS A 1 187 ? 1.622 7.147 15.993 1.00 90.75 187 CYS A CA 1
ATOM 1471 C C . CYS A 1 187 ? 2.558 7.406 17.172 1.00 90.75 187 CYS A C 1
ATOM 1473 O O . CYS A 1 187 ? 2.370 6.847 18.240 1.00 90.75 187 CYS A O 1
ATOM 1475 N N . GLU A 1 188 ? 3.535 8.299 17.013 1.00 87.69 188 GLU A N 1
ATOM 1476 C CA . GLU A 1 188 ? 4.382 8.721 18.145 1.00 87.69 188 GLU A CA 1
ATOM 1477 C C . GLU A 1 188 ? 3.573 9.493 19.200 1.00 87.69 188 GLU A C 1
ATOM 1479 O O . GLU A 1 188 ? 3.731 9.284 20.399 1.00 87.69 188 GLU A O 1
ATOM 1484 N N . LYS A 1 189 ? 2.686 10.383 18.734 1.00 86.81 189 LYS A N 1
ATOM 1485 C CA . LYS A 1 189 ? 1.743 11.145 19.558 1.00 86.81 189 LYS A CA 1
ATOM 1486 C C . LYS A 1 189 ? 0.530 11.597 18.751 1.00 86.81 189 LYS A C 1
ATOM 1488 O O . LYS A 1 189 ? 0.642 11.841 17.545 1.00 86.81 189 LYS A O 1
ATOM 1493 N N . VAL A 1 190 ? -0.602 11.821 19.415 1.00 87.38 190 VAL A N 1
ATOM 1494 C CA . VAL A 1 190 ? -1.800 12.402 18.782 1.00 87.38 190 VAL A CA 1
ATOM 1495 C C . VAL A 1 190 ? -1.623 13.907 18.529 1.00 87.38 190 VAL A C 1
ATOM 1497 O O . VAL A 1 190 ? -1.975 14.769 19.342 1.00 87.38 190 VAL A O 1
ATOM 1500 N N . ASP A 1 191 ? -1.097 14.238 17.352 1.00 85.88 191 ASP A N 1
ATOM 1501 C CA . ASP A 1 191 ? -0.900 15.610 16.885 1.00 85.88 191 ASP A CA 1
ATOM 1502 C C . ASP A 1 191 ? -2.060 16.130 16.005 1.00 85.88 191 ASP A C 1
ATOM 1504 O O . ASP A 1 191 ? -3.120 15.509 15.874 1.00 85.88 191 ASP A O 1
ATOM 1508 N N . LYS A 1 192 ? -1.886 17.322 15.415 1.00 85.44 192 LYS A N 1
ATOM 1509 C CA . LYS A 1 192 ? -2.896 17.944 14.544 1.00 85.44 192 LYS A CA 1
ATOM 1510 C C . LYS A 1 192 ? -3.229 17.070 13.326 1.00 85.44 192 LYS A C 1
ATOM 1512 O O . LYS A 1 192 ? -4.400 16.982 12.969 1.00 85.44 192 LYS A O 1
ATOM 1517 N N . GLY A 1 193 ? -2.237 16.421 12.716 1.00 83.94 193 GLY A N 1
ATOM 1518 C CA . GLY A 1 193 ? -2.451 15.604 11.523 1.00 83.94 193 GLY A CA 1
ATOM 1519 C C . GLY A 1 193 ? -3.236 14.331 11.830 1.00 83.94 193 GLY A C 1
ATOM 1520 O O . GLY A 1 193 ? -4.154 13.992 11.086 1.00 83.94 193 GLY A O 1
ATOM 1521 N N . VAL A 1 194 ? -2.976 13.682 12.973 1.00 87.62 194 VAL A N 1
ATOM 1522 C CA . VAL A 1 194 ? -3.792 12.537 13.425 1.00 87.62 194 VAL A CA 1
ATOM 1523 C C . VAL A 1 194 ? -5.254 12.955 13.624 1.00 87.62 194 VAL A C 1
ATOM 1525 O O . VAL A 1 194 ? -6.167 12.250 13.196 1.00 87.62 194 VAL A O 1
ATOM 1528 N N . ARG A 1 195 ? -5.507 14.135 14.207 1.00 88.44 195 ARG A N 1
ATOM 1529 C CA . ARG A 1 195 ? -6.877 14.659 14.385 1.00 88.44 195 ARG A CA 1
ATOM 1530 C C . ARG A 1 195 ? -7.579 14.943 13.056 1.00 88.44 195 ARG A C 1
ATOM 1532 O O . ARG A 1 195 ? -8.776 14.695 12.939 1.00 88.44 195 ARG A O 1
ATOM 1539 N N . GLU A 1 196 ? -6.858 15.444 12.056 1.00 85.75 196 GLU A N 1
ATOM 1540 C CA . GLU A 1 196 ? -7.403 15.657 10.709 1.00 85.75 196 GLU A CA 1
ATOM 1541 C C . GLU A 1 196 ? -7.816 14.333 10.053 1.00 85.75 196 GLU A C 1
ATOM 1543 O O . GLU A 1 196 ? -8.897 14.255 9.465 1.00 85.75 196 GLU A O 1
ATOM 1548 N N . ILE A 1 197 ? -7.020 13.274 10.229 1.00 86.44 197 ILE A N 1
ATOM 1549 C CA . ILE A 1 197 ? -7.354 11.926 9.754 1.00 86.44 197 ILE A CA 1
ATOM 1550 C C . ILE A 1 197 ? -8.596 11.389 10.458 1.00 86.44 197 ILE A C 1
ATOM 1552 O O . ILE A 1 197 ? -9.512 10.931 9.786 1.00 86.44 197 ILE A O 1
ATOM 1556 N N . LEU A 1 198 ? -8.677 11.494 11.787 1.00 89.25 198 LEU A N 1
ATOM 1557 C CA . LEU A 1 198 ? -9.857 11.061 12.546 1.00 89.25 198 LEU A CA 1
ATOM 1558 C C . LEU A 1 198 ? -11.138 11.759 12.066 1.00 89.25 198 LEU A C 1
ATOM 1560 O O . LEU A 1 198 ? -12.156 11.106 11.847 1.00 89.25 198 LEU A O 1
ATOM 1564 N N . ASN A 1 199 ? -11.078 13.075 11.846 1.00 87.44 199 ASN A N 1
ATOM 1565 C CA . ASN A 1 199 ? -12.208 13.841 11.316 1.00 87.44 199 ASN A CA 1
ATOM 1566 C C . ASN A 1 199 ? -12.604 13.380 9.907 1.00 87.44 199 ASN A C 1
ATOM 1568 O O . ASN A 1 199 ? -13.789 13.318 9.579 1.00 87.44 199 ASN A O 1
ATOM 1572 N N . MET A 1 200 ? -11.616 13.068 9.070 1.00 83.81 200 MET A N 1
ATOM 1573 C CA . MET A 1 200 ? -11.830 12.559 7.721 1.00 83.81 200 MET A CA 1
ATOM 1574 C C . MET A 1 200 ? -12.458 11.154 7.738 1.00 83.81 200 MET A C 1
ATOM 1576 O O . MET A 1 200 ? -13.466 10.950 7.066 1.00 83.81 200 MET A O 1
ATOM 1580 N N . LEU A 1 201 ? -11.968 10.233 8.573 1.00 87.31 201 LEU A N 1
ATOM 1581 C CA . LEU A 1 201 ? -12.558 8.900 8.754 1.00 87.31 201 LEU A CA 1
ATOM 1582 C C . LEU A 1 201 ? -14.013 8.996 9.247 1.00 87.31 201 LEU A C 1
ATOM 1584 O O . LEU A 1 201 ? -14.892 8.318 8.716 1.00 87.31 201 LEU A O 1
ATOM 1588 N N . GLY A 1 202 ? -14.295 9.900 10.192 1.00 85.50 202 GLY A N 1
ATOM 1589 C CA . GLY A 1 202 ? -15.654 10.147 10.680 1.00 85.50 202 GLY A CA 1
ATOM 1590 C C . GLY A 1 202 ? -16.601 10.674 9.596 1.00 85.50 202 GLY A C 1
ATOM 1591 O O . GLY A 1 202 ? -17.741 10.224 9.498 1.00 85.50 202 GLY A O 1
ATOM 1592 N N . ARG A 1 203 ? -16.126 11.569 8.714 1.00 83.31 203 ARG A N 1
ATOM 1593 C CA . ARG A 1 203 ? -16.891 12.035 7.536 1.00 83.31 203 ARG A CA 1
ATOM 1594 C C . ARG A 1 203 ? -17.222 10.913 6.559 1.00 83.31 203 ARG A C 1
ATOM 1596 O O . ARG A 1 203 ? -18.197 11.015 5.822 1.00 83.31 203 ARG A O 1
ATOM 1603 N N . PHE A 1 204 ? -16.420 9.859 6.563 1.00 78.31 204 PHE A N 1
ATOM 1604 C CA . PHE A 1 204 ? -16.615 8.684 5.734 1.00 78.31 204 PHE A CA 1
ATOM 1605 C C . PHE A 1 204 ? -17.467 7.590 6.386 1.00 78.31 204 PHE A C 1
ATOM 1607 O O . PHE A 1 204 ? -17.659 6.532 5.790 1.00 78.31 204 PHE A O 1
ATOM 1614 N N . GLY A 1 205 ? -18.019 7.855 7.573 1.00 81.81 205 GLY A N 1
ATOM 1615 C CA . GLY A 1 205 ? -18.913 6.938 8.276 1.00 81.81 205 GLY A CA 1
ATOM 1616 C C . GLY A 1 205 ? -18.196 5.894 9.130 1.00 81.81 205 GLY A C 1
ATOM 1617 O O . GLY A 1 205 ? -18.852 4.987 9.632 1.00 81.81 205 GLY A O 1
ATOM 1618 N N . ILE A 1 206 ? -16.879 6.015 9.322 1.00 87.62 206 ILE A N 1
ATOM 1619 C CA . ILE A 1 206 ? -16.132 5.144 10.234 1.00 87.62 206 ILE A CA 1
ATOM 1620 C C . ILE A 1 206 ? -16.396 5.618 11.663 1.00 87.62 206 ILE A C 1
ATOM 1622 O O . ILE A 1 206 ? -16.097 6.759 12.027 1.00 87.62 206 ILE A O 1
ATOM 1626 N N . LEU A 1 207 ? -16.984 4.737 12.469 1.00 87.62 207 LEU A N 1
ATOM 1627 C CA . LEU A 1 207 ? -17.375 5.038 13.840 1.00 87.62 207 LEU A CA 1
ATOM 1628 C C . LEU A 1 207 ? -16.162 5.035 14.766 1.00 87.62 207 LEU A C 1
ATOM 1630 O O . LEU A 1 207 ? -15.211 4.279 14.582 1.00 8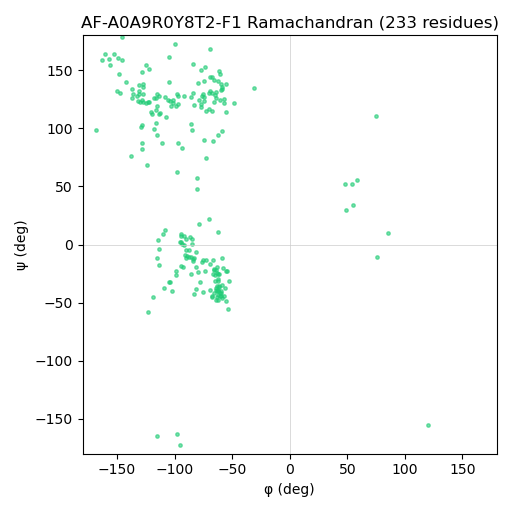7.62 207 LEU A O 1
ATOM 1634 N N . ARG A 1 208 ? -16.225 5.850 15.822 1.00 87.06 208 ARG A N 1
ATOM 1635 C CA . ARG A 1 208 ? -15.132 5.976 16.795 1.00 87.06 208 ARG A CA 1
ATOM 1636 C C . ARG A 1 208 ? -14.784 4.647 17.470 1.00 87.06 208 ARG A C 1
ATOM 1638 O O . ARG A 1 208 ? -13.608 4.393 17.691 1.00 87.06 208 ARG A O 1
ATOM 1645 N N . ASP A 1 209 ? -15.774 3.792 17.717 1.00 89.75 209 ASP A N 1
ATOM 1646 C CA . ASP A 1 209 ? -15.584 2.481 18.356 1.00 89.75 209 ASP A CA 1
ATOM 1647 C C . ASP A 1 209 ? -14.841 1.477 17.457 1.00 89.75 209 ASP A C 1
ATOM 1649 O O . ASP A 1 209 ? -14.314 0.479 17.940 1.00 89.75 209 ASP A O 1
ATOM 1653 N N . GLN A 1 210 ? -14.758 1.749 16.149 1.00 90.88 210 GLN A N 1
ATOM 1654 C CA . GLN A 1 210 ? -13.961 0.963 15.202 1.00 90.88 210 GLN A CA 1
ATOM 1655 C C . GLN A 1 210 ? -12.486 1.387 15.199 1.00 90.88 210 GLN A C 1
ATOM 1657 O O . GLN A 1 210 ? -11.657 0.704 14.598 1.00 90.88 210 GLN A O 1
ATOM 1662 N N . ILE A 1 211 ? -12.147 2.516 15.834 1.00 94.44 211 ILE A N 1
ATOM 1663 C CA . ILE A 1 211 ? -10.819 3.127 15.779 1.00 94.44 211 ILE A CA 1
ATOM 1664 C C . ILE A 1 211 ? -10.066 2.861 17.083 1.00 94.44 211 ILE A C 1
ATOM 1666 O O . ILE A 1 211 ? -10.497 3.250 18.165 1.00 94.44 211 ILE A O 1
ATOM 1670 N N . SER A 1 212 ? -8.888 2.254 16.972 1.00 95.00 212 SER A N 1
ATOM 1671 C CA . SER A 1 212 ? -7.940 2.073 18.072 1.00 95.00 212 SER A CA 1
ATOM 1672 C C . SER A 1 212 ? -6.661 2.851 17.790 1.00 95.00 212 SER A C 1
ATOM 1674 O O . SER A 1 212 ? -6.075 2.716 16.718 1.00 95.00 212 SER A O 1
ATOM 1676 N N . ILE A 1 213 ? -6.216 3.659 18.753 1.00 94.00 213 ILE A N 1
ATOM 1677 C CA . ILE A 1 213 ? -4.983 4.447 18.643 1.00 94.00 213 ILE A CA 1
ATOM 1678 C C . ILE A 1 213 ? -3.935 3.836 19.569 1.00 94.00 213 ILE A C 1
ATOM 1680 O O . ILE A 1 213 ? -4.194 3.650 20.757 1.00 94.00 213 ILE A O 1
ATOM 1684 N N . LYS A 1 214 ? -2.758 3.539 19.023 1.00 92.50 214 LYS A N 1
ATOM 1685 C CA . LYS A 1 214 ? -1.576 3.116 19.769 1.00 92.50 214 LYS A CA 1
ATOM 1686 C C . LYS A 1 214 ? -0.521 4.212 19.662 1.00 92.50 214 LYS A C 1
ATOM 1688 O O . LYS A 1 214 ? 0.006 4.457 18.577 1.00 92.50 214 LYS A O 1
ATOM 1693 N N . GLU A 1 215 ? -0.220 4.849 20.789 1.00 87.62 215 GLU A N 1
ATOM 1694 C CA . GLU A 1 215 ? 0.913 5.764 20.901 1.00 87.62 215 GLU A CA 1
ATOM 1695 C C . GLU A 1 215 ? 2.186 4.972 21.232 1.00 87.62 215 GLU A C 1
ATOM 1697 O O . GLU A 1 215 ? 2.192 4.171 22.166 1.00 87.62 215 GLU A O 1
ATOM 1702 N N . ASP A 1 216 ? 3.240 5.164 20.440 1.00 82.31 216 ASP A N 1
ATOM 1703 C CA . ASP A 1 216 ? 4.562 4.560 20.642 1.00 82.31 216 ASP A CA 1
ATOM 1704 C C . ASP A 1 216 ? 5.621 5.678 20.610 1.00 82.31 216 ASP A C 1
ATOM 1706 O O . ASP A 1 216 ? 6.157 6.009 19.544 1.00 82.31 216 ASP A O 1
ATOM 1710 N N . PRO A 1 217 ? 5.829 6.379 21.741 1.00 71.25 217 PRO A N 1
ATOM 1711 C CA . PRO A 1 217 ? 6.737 7.514 21.800 1.00 71.25 217 PRO A CA 1
ATOM 1712 C C . PRO A 1 217 ? 8.170 7.045 21.536 1.00 71.25 217 PRO A C 1
ATOM 1714 O O . PRO A 1 217 ? 8.659 6.115 22.179 1.00 71.25 217 PRO A O 1
ATOM 1717 N N . ARG A 1 218 ? 8.870 7.704 20.602 1.00 62.16 218 ARG A N 1
ATOM 1718 C CA . ARG A 1 218 ? 10.292 7.423 20.378 1.00 62.16 218 ARG A CA 1
ATOM 1719 C C . ARG A 1 218 ? 11.048 7.679 21.687 1.00 62.16 218 ARG A C 1
ATOM 1721 O O . ARG A 1 218 ? 10.807 8.715 22.309 1.00 62.16 218 ARG A O 1
ATOM 1728 N N . PRO A 1 219 ? 11.969 6.794 22.100 1.00 53.16 219 PRO A N 1
ATOM 1729 C CA . PRO A 1 219 ? 12.867 7.121 23.195 1.00 53.16 219 PRO A CA 1
ATOM 1730 C C . PRO A 1 219 ? 13.658 8.379 22.817 1.00 53.16 219 PRO A C 1
ATOM 1732 O O . PRO A 1 219 ? 14.145 8.478 21.686 1.00 53.16 219 PRO A O 1
ATOM 1735 N N . ASP A 1 220 ? 13.759 9.339 23.742 1.00 44.75 220 ASP A N 1
ATOM 1736 C CA . ASP A 1 220 ? 14.576 10.541 23.563 1.00 44.75 220 ASP A CA 1
ATOM 1737 C C . ASP A 1 220 ? 15.970 10.131 23.072 1.00 44.75 220 ASP A C 1
ATOM 1739 O O . ASP A 1 220 ? 16.679 9.350 23.712 1.00 44.75 220 ASP A O 1
ATOM 1743 N N . SER A 1 221 ? 16.371 10.651 21.913 1.00 50.22 221 SER A N 1
ATOM 1744 C CA . SER A 1 221 ? 17.629 10.317 21.238 1.00 50.22 221 SER A CA 1
ATOM 1745 C C . SER A 1 221 ? 18.892 10.840 21.948 1.00 50.22 221 SER A C 1
ATOM 1747 O O . SER A 1 221 ? 19.945 10.937 21.322 1.00 50.22 221 SER A O 1
ATOM 1749 N N . ASP A 1 222 ? 18.823 11.133 23.249 1.00 45.12 222 ASP A N 1
ATOM 1750 C CA . ASP A 1 222 ? 19.962 11.568 24.070 1.00 45.12 222 ASP A CA 1
ATOM 1751 C C . ASP A 1 222 ? 20.706 10.422 24.777 1.00 45.12 222 ASP A C 1
ATOM 1753 O O . ASP A 1 222 ? 21.744 10.645 25.401 1.00 45.12 222 ASP A O 1
ATOM 1757 N N . CYS A 1 223 ? 20.285 9.166 24.615 1.00 41.19 223 CYS A N 1
ATOM 1758 C CA . CYS A 1 223 ? 21.086 8.023 25.061 1.00 41.19 223 CYS A CA 1
ATOM 1759 C C . CYS A 1 223 ? 21.959 7.483 23.920 1.00 41.19 223 CYS A C 1
ATOM 1761 O O . CYS A 1 223 ? 21.622 6.499 23.263 1.00 41.19 223 CYS A O 1
ATOM 1763 N N . LYS A 1 224 ? 23.127 8.105 23.706 1.00 42.53 224 LYS A N 1
ATOM 1764 C CA . LYS A 1 224 ? 24.240 7.466 22.985 1.00 42.53 224 LYS A CA 1
ATOM 1765 C C . LYS A 1 224 ? 24.695 6.232 23.771 1.00 42.53 224 LYS A C 1
ATOM 1767 O O . LYS A 1 224 ? 25.525 6.344 24.668 1.00 42.53 224 LYS A O 1
ATOM 1772 N N . LEU A 1 225 ? 24.178 5.055 23.434 1.00 40.62 225 LEU A N 1
ATOM 1773 C CA . LEU A 1 225 ? 24.820 3.797 23.809 1.00 40.62 225 LEU A CA 1
ATOM 1774 C C . LEU A 1 225 ? 25.901 3.480 22.761 1.00 40.62 225 LEU A C 1
ATOM 1776 O O . LEU A 1 225 ? 25.627 3.579 21.563 1.00 40.62 225 LEU A O 1
ATOM 1780 N N . PRO A 1 226 ? 27.141 3.155 23.167 1.00 38.34 226 PRO A N 1
ATOM 1781 C CA . PRO A 1 226 ? 28.201 2.838 22.223 1.00 38.34 226 PRO A CA 1
ATOM 1782 C C . PRO A 1 226 ? 27.878 1.527 21.498 1.00 38.34 226 PRO A C 1
ATOM 1784 O O . PRO A 1 226 ? 27.561 0.516 22.122 1.00 38.34 226 PRO A O 1
ATOM 1787 N N . PHE A 1 227 ? 27.980 1.558 20.169 1.00 33.94 227 PHE A N 1
ATOM 1788 C CA . PHE A 1 227 ? 27.960 0.374 19.319 1.00 33.94 227 PHE A CA 1
ATOM 1789 C C . PHE A 1 227 ? 29.061 -0.598 19.770 1.00 33.94 227 PHE A C 1
ATOM 1791 O O . PHE A 1 227 ? 30.248 -0.300 19.640 1.00 33.94 227 PHE A O 1
ATOM 1798 N N . LEU A 1 228 ? 28.668 -1.767 20.273 1.00 32.50 228 LEU A N 1
ATOM 1799 C CA . LEU A 1 228 ? 29.529 -2.946 20.321 1.00 32.50 228 LEU A CA 1
ATOM 1800 C C . LEU A 1 228 ? 29.183 -3.814 19.102 1.00 32.50 228 LEU A C 1
ATOM 1802 O O . LEU A 1 228 ? 28.022 -4.206 18.964 1.00 32.50 228 LEU A O 1
ATOM 1806 N N . PRO A 1 229 ? 30.137 -4.110 18.202 1.00 34.56 229 PRO A N 1
ATOM 1807 C CA . PRO A 1 229 ? 29.883 -4.993 17.076 1.00 34.56 229 PRO A CA 1
ATOM 1808 C C . PRO A 1 229 ? 29.786 -6.429 17.597 1.00 34.56 229 PRO A C 1
ATOM 1810 O O . PRO A 1 229 ? 30.764 -6.983 18.100 1.00 34.56 229 PRO A O 1
ATOM 1813 N N . ILE A 1 230 ? 28.611 -7.044 17.483 1.00 38.09 230 ILE A N 1
ATOM 1814 C CA . ILE A 1 230 ? 28.472 -8.487 17.685 1.00 38.09 230 ILE A CA 1
ATOM 1815 C C . ILE A 1 230 ? 28.796 -9.161 16.351 1.00 38.09 230 ILE A C 1
ATOM 1817 O O . ILE A 1 230 ? 28.001 -9.150 15.415 1.00 38.09 230 ILE A O 1
ATOM 1821 N N . LEU A 1 231 ? 30.000 -9.734 16.282 1.00 39.53 231 LEU A N 1
ATOM 1822 C CA . LEU A 1 231 ? 30.325 -10.852 15.399 1.00 39.53 231 LEU A CA 1
ATOM 1823 C C . LEU A 1 231 ? 29.344 -12.004 15.656 1.00 39.53 231 LEU A C 1
ATOM 1825 O O . LEU A 1 231 ? 29.121 -12.362 16.809 1.00 39.53 231 LEU A O 1
ATOM 1829 N N . THR A 1 232 ? 28.858 -12.657 14.603 1.00 33.47 232 THR A N 1
ATOM 1830 C CA . THR A 1 232 ? 28.552 -14.106 14.573 1.00 33.47 232 THR A CA 1
ATOM 1831 C C . THR A 1 232 ? 28.301 -14.481 13.108 1.00 33.47 232 THR A C 1
ATOM 1833 O O . THR A 1 232 ? 27.382 -13.975 12.481 1.00 33.47 232 THR A O 1
ATOM 1836 N N . CYS A 1 233 ? 29.305 -15.034 12.427 1.00 33.25 233 CYS A N 1
ATOM 1837 C CA . CYS A 1 233 ? 29.615 -16.465 12.275 1.00 33.25 233 CYS A CA 1
ATOM 1838 C C . CYS A 1 233 ? 28.682 -17.209 11.307 1.00 33.25 233 CYS A C 1
ATOM 1840 O O . CYS A 1 233 ? 27.521 -17.460 11.609 1.00 33.25 233 CYS A O 1
ATOM 1842 N N . LEU A 1 234 ? 29.292 -17.591 10.178 1.00 33.28 234 LEU A N 1
ATOM 1843 C CA . LEU A 1 234 ? 28.937 -18.686 9.273 1.00 33.28 234 LEU A CA 1
ATOM 1844 C C . LEU A 1 234 ? 28.280 -19.875 9.984 1.00 33.28 234 LEU A C 1
ATOM 1846 O O . LEU A 1 234 ? 28.859 -20.351 10.961 1.00 33.28 234 LEU A O 1
ATOM 1850 N N . ILE A 1 235 ? 27.190 -20.402 9.408 1.00 41.81 235 ILE A N 1
ATOM 1851 C CA . ILE A 1 235 ? 27.127 -21.726 8.744 1.00 41.81 235 ILE A CA 1
ATOM 1852 C C . ILE A 1 235 ? 26.173 -21.605 7.552 1.00 41.81 235 ILE A C 1
ATOM 1854 O O . ILE A 1 235 ? 25.068 -21.056 7.755 1.00 41.81 235 ILE A O 1
#

InterPro domains:
  IPR053197 F-box/SCF ubiquitin ligase complex component [PTHR34223] (2-214)

Radius of gyration: 18.89 Å; Cα contacts (8 Å, |Δi|>4): 491; chains: 1; bounding box: 51×45×46 Å

Nearest PDB structures (foldseek):
  3ogk-assembly1_P  TM=3.458E-01  e=1.869E-01  Arabidopsis thaliana
  7vvw-assembly1_A  TM=4.709E-01  e=9.548E+00  Roseovarius indicus
  4qnw-assembly1_A  TM=3.436E-01  e=5.651E+00  Aspergillus fumigatus Af293

pLDDT: mean 83.48, std 17.71, range [32.5, 98.69]

Organism: Triticum turgidum subsp. durum (NCBI:txid4567)

Foldseek 3Di:
DADAPDQEEEDADAAEADQLEAAEYHYQNYAEYEADNYAHEHHQADARQNHAEYEHEAEPRYQQFDPVLPLDDPPPSRCSVRADPPAARPVQNVLNYQEYEDHYDLRHNRLVVRLVRLRANANHAYYEYEQNDELVSVLSNQQRHLQHAEYEYEYQDNPNHVPPPPDPPPPPDAGSNPNHQAYEYEYQDCDPRVVVVVVSCVVNVNDPVRYDYDHDHDDDPPDPDDDDDDDDDDD